Protein AF-A0A1M4NA86-F1 (afdb_monomer)

Radius of gyration: 26.94 Å; Cα contacts (8 Å, |Δi|>4): 171; chains: 1; bounding box: 72×24×91 Å

Sequence (195 aa):
METYLSKVNKAVFKIMVFGIFVMLPFGLLGIFDTLAPTIALIFGVVLSLVLKSKKNNEEIIQWIFLLSVFMHFSAIMVSRPSVAIAEGCLAISAAAIYFRKWIIIIYGVGVSGVLSYIYFVNQGYDSDVYILGLLCIAFASIILFYVTKWGSELIQDANNKENEAKALLENMGKTIKVISKNTSALDNDIIHIII

Nearest PDB structures (foldseek):
  1x04-assembly1_A-2  TM=3.038E-01  e=7.057E+00  Homo sapiens
  1x03-assembly1_A-2  TM=3.275E-01  e=8.217E+00  Homo sapiens

Secondary structure (DSSP, 8-state):
---HHHHHHHHHHHHHHHHHHHHHHHHHTTSSS-SHHHHHHHHHHHHHHHHHHH---HHHHHHHHHHHHHHHHHHHHHH-GGGHHHHHHHHHHHHHTT--HHHHHHHHHHHHHHHHHHHHTT--S-HHHHHHHHHHHHHHHHHHHHHHHHHHHHHHHHHHHHHHHHHHHHHHHHHHHHHHHHHHHHHHHHHHHH-

Mean predicted aligned error: 7.04 Å

Structure (mmCIF, N/CA/C/O backbone):
data_AF-A0A1M4NA86-F1
#
_entry.id   AF-A0A1M4NA86-F1
#
loop_
_atom_site.group_PDB
_atom_site.id
_atom_site.type_symbol
_atom_site.label_atom_id
_atom_site.label_alt_id
_atom_site.label_comp_id
_atom_site.label_asym_id
_atom_site.label_entity_id
_atom_site.label_seq_id
_atom_site.pdbx_PDB_ins_code
_atom_site.Cartn_x
_atom_site.Cartn_y
_atom_site.Cartn_z
_atom_site.occupancy
_atom_site.B_iso_or_equiv
_atom_site.auth_seq_id
_atom_site.auth_comp_id
_atom_site.auth_asym_id
_atom_site.auth_atom_id
_atom_site.pdbx_PDB_model_num
ATOM 1 N N . MET A 1 1 ? -7.149 4.332 24.210 1.00 42.16 1 MET A N 1
ATOM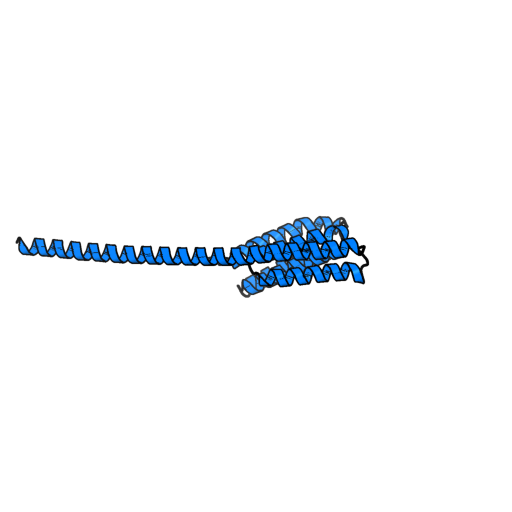 2 C CA . MET A 1 1 ? -7.474 3.263 23.244 1.00 42.16 1 MET A CA 1
ATOM 3 C C . MET A 1 1 ? -6.684 3.553 21.981 1.00 42.16 1 MET A C 1
ATOM 5 O O . MET A 1 1 ? -6.729 4.684 21.513 1.00 42.16 1 MET A O 1
ATOM 9 N N . GLU A 1 2 ? -5.861 2.614 21.517 1.00 57.91 2 GLU A N 1
ATOM 10 C CA . GLU A 1 2 ? -5.063 2.812 20.303 1.00 57.91 2 GLU A CA 1
ATOM 11 C C . GLU A 1 2 ? -6.005 2.854 19.095 1.00 57.91 2 GLU A C 1
ATOM 13 O O . GLU A 1 2 ? -6.804 1.938 18.909 1.00 57.91 2 GLU A O 1
ATOM 18 N N . THR A 1 3 ? -5.964 3.932 18.310 1.00 79.25 3 THR A N 1
ATOM 19 C CA . THR A 1 3 ? -6.778 4.018 17.095 1.00 79.25 3 THR A CA 1
ATOM 20 C C . THR A 1 3 ? -6.284 2.984 16.088 1.00 79.25 3 THR A C 1
ATOM 22 O O . THR A 1 3 ? -5.087 2.698 16.014 1.00 79.25 3 THR A O 1
ATOM 25 N N . TYR A 1 4 ? -7.199 2.444 15.277 1.00 84.06 4 TYR A N 1
ATOM 26 C CA . TYR A 1 4 ? -6.863 1.539 14.171 1.00 84.06 4 TYR A CA 1
ATOM 27 C C . TYR A 1 4 ? -5.671 2.058 13.346 1.00 84.06 4 TYR A C 1
ATOM 29 O O . TYR A 1 4 ? -4.739 1.316 13.039 1.00 84.06 4 TYR A O 1
ATOM 37 N N . LEU A 1 5 ? -5.663 3.366 13.078 1.00 87.00 5 LEU A N 1
ATOM 38 C CA . LEU A 1 5 ? -4.619 4.026 12.309 1.00 87.00 5 LEU A CA 1
ATOM 39 C C . LEU A 1 5 ? -3.233 3.952 12.969 1.00 87.00 5 LEU A C 1
ATOM 41 O O . LEU A 1 5 ? -2.259 3.649 12.288 1.00 87.00 5 LEU A O 1
ATOM 45 N N . SER A 1 6 ? -3.142 4.156 14.286 1.00 88.12 6 SER A N 1
ATOM 46 C CA . SER A 1 6 ? -1.871 4.044 15.017 1.00 88.12 6 SER A CA 1
ATOM 47 C C . SER A 1 6 ? -1.317 2.613 14.959 1.00 88.12 6 SER A C 1
ATOM 49 O O . SER A 1 6 ? -0.120 2.410 14.735 1.00 88.12 6 SER A O 1
ATOM 51 N N . LYS A 1 7 ? -2.199 1.605 15.043 1.00 89.88 7 LYS A N 1
ATOM 52 C CA . LYS A 1 7 ? -1.818 0.190 14.914 1.00 89.88 7 LYS A CA 1
ATOM 53 C C . LYS A 1 7 ? -1.250 -0.118 13.525 1.00 89.88 7 LYS A C 1
ATOM 55 O O . LYS A 1 7 ? -0.202 -0.760 13.425 1.00 89.88 7 LYS A O 1
ATOM 60 N N . VAL A 1 8 ? -1.907 0.361 12.466 1.00 91.56 8 VAL A N 1
ATOM 61 C CA . VAL A 1 8 ? -1.430 0.202 11.081 1.00 91.56 8 VAL A CA 1
ATOM 62 C C . VAL A 1 8 ? -0.104 0.929 10.875 1.00 91.56 8 VAL A C 1
ATOM 64 O O . VAL A 1 8 ? 0.849 0.316 10.399 1.00 91.56 8 VAL A O 1
ATOM 67 N N . ASN A 1 9 ? 0.006 2.185 11.310 1.00 92.69 9 ASN A N 1
ATOM 68 C CA . ASN A 1 9 ? 1.234 2.974 11.203 1.00 92.69 9 ASN A CA 1
ATOM 69 C C . ASN A 1 9 ? 2.424 2.272 11.872 1.00 92.69 9 ASN A C 1
ATOM 71 O O . ASN A 1 9 ? 3.510 2.213 11.300 1.00 92.69 9 ASN A O 1
ATOM 75 N N . LYS A 1 10 ? 2.234 1.672 13.055 1.00 91.50 10 LYS A N 1
ATOM 76 C CA . LYS A 1 10 ? 3.284 0.879 13.719 1.00 91.50 10 LYS A CA 1
ATOM 77 C C . LYS A 1 10 ? 3.690 -0.356 12.914 1.00 91.50 10 LYS A C 1
ATOM 79 O O . LYS A 1 10 ? 4.872 -0.697 12.900 1.00 91.50 10 LYS A O 1
ATOM 84 N N . ALA A 1 11 ? 2.739 -1.045 12.286 1.00 93.62 11 ALA A N 1
ATOM 85 C CA . ALA A 1 11 ? 3.034 -2.204 11.448 1.00 93.62 11 ALA A CA 1
ATOM 86 C C . ALA A 1 11 ? 3.818 -1.791 10.193 1.00 93.62 11 ALA A C 1
ATOM 88 O O . ALA A 1 11 ? 4.882 -2.349 9.933 1.00 93.62 11 ALA A O 1
ATOM 89 N N . VAL A 1 12 ? 3.351 -0.761 9.480 1.00 93.12 12 VAL A N 1
ATOM 90 C CA . VAL A 1 12 ? 4.015 -0.226 8.282 1.00 93.12 12 VAL A CA 1
ATOM 91 C C . VAL A 1 12 ? 5.415 0.284 8.614 1.00 93.12 12 VAL A C 1
ATOM 93 O O . VAL A 1 12 ? 6.361 -0.054 7.912 1.00 93.12 12 VAL A O 1
ATOM 96 N N . PHE A 1 13 ? 5.591 0.986 9.736 1.00 94.06 13 PHE A N 1
ATOM 97 C CA . PHE A 1 13 ? 6.909 1.417 10.204 1.00 94.06 13 PHE A CA 1
ATOM 98 C C . PHE A 1 13 ? 7.887 0.242 10.362 1.00 94.06 13 PHE A C 1
ATOM 100 O O . PHE A 1 13 ? 9.014 0.304 9.876 1.00 94.06 13 PHE A O 1
ATOM 107 N N . LYS A 1 14 ? 7.460 -0.857 11.001 1.00 93.75 14 LYS A N 1
ATOM 108 C CA . LYS A 1 14 ? 8.298 -2.059 11.157 1.00 93.75 14 LYS A CA 1
ATOM 109 C C . LYS A 1 14 ? 8.638 -2.695 9.811 1.00 93.75 14 LYS A C 1
ATOM 111 O O . LYS A 1 14 ? 9.785 -3.083 9.612 1.00 93.75 14 LYS A O 1
ATOM 116 N N . ILE A 1 15 ? 7.667 -2.772 8.898 1.00 93.69 15 ILE A N 1
ATOM 117 C CA . ILE A 1 15 ? 7.873 -3.292 7.539 1.00 93.69 15 ILE A CA 1
ATOM 118 C C . ILE A 1 15 ? 8.899 -2.435 6.793 1.00 93.69 15 ILE A C 1
ATOM 120 O O . ILE A 1 15 ? 9.807 -2.983 6.182 1.00 93.69 15 ILE A O 1
ATOM 124 N N . MET A 1 16 ? 8.811 -1.106 6.883 1.00 94.12 16 MET A N 1
ATOM 125 C CA . MET A 1 16 ? 9.764 -0.200 6.234 1.00 94.12 16 MET A CA 1
ATOM 126 C C . MET A 1 16 ? 11.174 -0.341 6.807 1.00 94.12 16 MET A C 1
ATOM 128 O O . MET A 1 16 ? 12.129 -0.429 6.043 1.00 94.12 16 MET A O 1
ATOM 132 N N . VAL A 1 17 ? 11.316 -0.407 8.135 1.00 94.69 17 VAL A N 1
ATOM 133 C CA . VAL A 1 17 ? 12.620 -0.633 8.780 1.00 94.69 17 VAL A CA 1
ATOM 134 C C . VAL A 1 17 ? 13.218 -1.964 8.330 1.00 94.69 17 VAL A C 1
ATOM 136 O O . VAL A 1 17 ? 14.378 -2.005 7.928 1.00 94.69 17 VAL A O 1
ATOM 139 N N . PHE A 1 18 ? 12.427 -3.038 8.334 1.00 93.94 18 PHE A N 1
ATOM 140 C CA . PHE A 1 18 ? 12.860 -4.337 7.820 1.00 93.94 18 PHE A CA 1
ATOM 141 C C . PHE A 1 18 ? 13.247 -4.265 6.333 1.00 93.94 18 PHE A C 1
ATOM 143 O O . PHE A 1 18 ? 14.300 -4.766 5.947 1.00 93.94 18 PHE A O 1
ATOM 150 N N . GLY A 1 19 ? 12.454 -3.568 5.517 1.00 91.50 19 GLY A N 1
ATOM 151 C CA . GLY A 1 19 ? 12.734 -3.331 4.103 1.00 91.50 19 GLY A CA 1
ATOM 152 C C . GLY A 1 19 ? 14.067 -2.620 3.869 1.00 91.50 19 GLY A C 1
ATOM 153 O O . GLY A 1 19 ? 14.804 -3.016 2.974 1.00 91.50 19 GLY A O 1
ATOM 154 N N . ILE A 1 20 ? 14.437 -1.642 4.705 1.00 93.06 20 ILE A N 1
ATOM 155 C CA . ILE A 1 20 ? 15.754 -0.981 4.634 1.00 93.06 20 ILE A CA 1
ATOM 156 C C . ILE A 1 20 ? 16.879 -1.994 4.862 1.00 93.06 20 ILE A C 1
ATOM 158 O O . ILE A 1 20 ? 17.832 -2.021 4.085 1.00 93.06 20 ILE A O 1
ATOM 162 N N . PHE A 1 21 ? 16.767 -2.846 5.886 1.00 91.88 21 PHE A N 1
ATOM 163 C CA . PHE A 1 21 ? 17.781 -3.869 6.169 1.00 91.88 21 PHE A CA 1
ATOM 164 C C . PHE A 1 21 ? 17.946 -4.873 5.025 1.00 91.88 21 PHE A C 1
ATOM 166 O O . PHE A 1 21 ? 19.065 -5.301 4.760 1.00 91.88 21 PHE A O 1
ATOM 173 N N . VAL A 1 22 ? 16.859 -5.224 4.335 1.00 89.88 22 VAL A N 1
ATOM 174 C CA . VAL A 1 22 ? 16.895 -6.141 3.186 1.00 89.88 22 VAL A CA 1
ATOM 175 C C . VAL A 1 22 ? 17.441 -5.455 1.930 1.00 89.88 22 VAL A C 1
ATOM 177 O O . VAL A 1 22 ? 18.248 -6.035 1.209 1.00 89.88 22 VAL A O 1
ATOM 180 N N . MET A 1 23 ? 17.033 -4.214 1.666 1.00 88.44 23 MET A N 1
ATOM 181 C CA . MET A 1 23 ? 17.365 -3.507 0.424 1.00 88.44 23 MET A CA 1
ATOM 182 C C . MET A 1 23 ? 18.771 -2.908 0.421 1.00 88.44 23 MET A C 1
ATOM 184 O O . MET A 1 23 ? 19.373 -2.757 -0.642 1.00 88.44 23 MET A O 1
ATOM 188 N N . LEU A 1 24 ? 19.322 -2.569 1.587 1.00 88.00 24 LEU A N 1
ATOM 189 C CA . LEU A 1 24 ? 20.639 -1.942 1.684 1.00 88.00 24 LEU A CA 1
ATOM 190 C C . LEU A 1 24 ? 21.774 -2.842 1.145 1.00 88.00 24 LEU A C 1
ATOM 192 O O . LEU A 1 24 ? 22.541 -2.354 0.314 1.00 88.00 24 LEU A O 1
ATOM 196 N N . PRO A 1 25 ? 21.856 -4.146 1.485 1.00 88.25 25 PRO A N 1
ATOM 197 C CA . PRO A 1 25 ? 22.796 -5.068 0.848 1.00 88.25 25 PRO A CA 1
ATOM 198 C C . PRO A 1 25 ? 22.606 -5.177 -0.667 1.00 88.25 25 PRO A C 1
ATOM 200 O O . PRO A 1 25 ? 23.583 -5.128 -1.405 1.00 88.25 25 PRO A O 1
ATOM 203 N N . PHE A 1 26 ? 21.364 -5.279 -1.152 1.00 84.69 26 PHE A N 1
ATOM 204 C CA . PHE A 1 26 ? 21.092 -5.395 -2.589 1.00 84.69 26 PHE A CA 1
ATOM 205 C C . PHE A 1 26 ? 21.509 -4.150 -3.376 1.00 84.69 26 PHE A C 1
ATOM 207 O O . PHE A 1 26 ? 22.031 -4.271 -4.485 1.00 84.69 26 PHE A O 1
ATOM 214 N N . GLY A 1 27 ? 21.346 -2.964 -2.786 1.00 81.62 27 GLY A N 1
ATOM 215 C CA . GLY A 1 27 ? 21.862 -1.719 -3.345 1.00 81.62 27 GLY A CA 1
ATOM 216 C C . GLY A 1 27 ? 23.393 -1.670 -3.381 1.00 81.62 27 GLY A C 1
ATOM 217 O O . GLY A 1 27 ? 23.966 -1.282 -4.393 1.00 81.62 27 GLY A O 1
ATOM 218 N N . LEU A 1 28 ? 24.068 -2.108 -2.312 1.00 82.62 28 LEU A N 1
ATOM 219 C CA . LEU A 1 28 ? 25.538 -2.134 -2.242 1.00 82.62 28 LEU A CA 1
ATOM 220 C C . LEU A 1 28 ? 26.171 -3.174 -3.179 1.00 82.62 28 LEU A C 1
ATOM 222 O O . LEU A 1 28 ? 27.267 -2.955 -3.683 1.00 82.62 28 LEU A O 1
ATOM 226 N N . LEU A 1 29 ? 25.479 -4.288 -3.423 1.00 86.56 29 LEU A N 1
ATOM 227 C CA . LEU A 1 29 ? 25.899 -5.334 -4.358 1.00 86.56 29 LEU A CA 1
ATOM 228 C C . LEU A 1 29 ? 25.605 -4.987 -5.829 1.00 86.56 29 LEU A C 1
ATOM 230 O O . LEU A 1 29 ? 25.928 -5.781 -6.709 1.00 86.56 29 LEU A O 1
ATOM 234 N N . GLY A 1 30 ? 24.991 -3.830 -6.109 1.00 79.94 30 GLY A N 1
ATOM 235 C CA . GLY A 1 30 ? 24.696 -3.379 -7.473 1.00 79.94 30 GLY A CA 1
ATOM 236 C C . GLY A 1 30 ? 23.566 -4.149 -8.163 1.00 79.94 30 GLY A C 1
ATOM 237 O O . GLY A 1 30 ? 23.507 -4.188 -9.388 1.00 79.94 30 GLY A O 1
ATOM 238 N N . ILE A 1 31 ? 22.662 -4.779 -7.402 1.00 82.62 31 ILE A N 1
ATOM 239 C CA . ILE A 1 31 ? 21.490 -5.462 -7.980 1.00 82.62 31 ILE A CA 1
ATOM 240 C C . ILE A 1 31 ? 20.507 -4.443 -8.570 1.00 82.62 31 ILE A C 1
ATOM 242 O O . ILE A 1 31 ? 19.843 -4.725 -9.567 1.00 82.62 31 ILE A O 1
ATOM 246 N N . PHE A 1 32 ? 20.430 -3.248 -7.993 1.00 77.56 32 PHE A N 1
ATOM 247 C CA . PHE A 1 32 ? 19.693 -2.119 -8.555 1.00 77.56 32 PHE A CA 1
ATOM 248 C C . PHE A 1 32 ? 20.676 -1.082 -9.087 1.00 77.56 32 PHE A C 1
ATOM 250 O O . PHE A 1 32 ? 21.743 -0.889 -8.506 1.00 77.56 32 PHE A O 1
ATOM 257 N N . ASP A 1 33 ? 20.288 -0.370 -10.143 1.00 79.81 33 ASP A N 1
ATOM 258 C CA . ASP A 1 33 ? 21.147 0.646 -10.768 1.00 79.81 33 ASP A CA 1
ATOM 259 C C . ASP A 1 33 ? 21.312 1.883 -9.876 1.00 79.81 33 ASP A C 1
ATOM 261 O O . ASP A 1 33 ? 22.185 2.720 -10.095 1.00 79.81 33 ASP A O 1
ATOM 265 N N . THR A 1 34 ? 20.450 2.025 -8.863 1.00 84.62 34 THR A N 1
ATOM 266 C CA . THR A 1 34 ? 20.437 3.171 -7.956 1.00 84.62 34 THR A CA 1
ATOM 267 C C . THR A 1 34 ? 20.102 2.763 -6.523 1.00 84.62 34 THR A C 1
ATOM 269 O O . THR A 1 34 ? 19.404 1.781 -6.270 1.00 84.62 34 THR A O 1
ATOM 272 N N . LEU A 1 35 ? 20.523 3.591 -5.563 1.00 87.94 35 LEU A N 1
ATOM 273 C CA . LEU A 1 35 ? 20.102 3.495 -4.159 1.00 87.94 35 LEU A CA 1
ATOM 274 C C . LEU A 1 35 ? 18.758 4.197 -3.886 1.00 87.94 35 LEU A C 1
ATOM 276 O O . LEU A 1 35 ? 18.337 4.289 -2.730 1.00 87.94 35 LEU A O 1
ATOM 280 N N . ALA A 1 36 ? 18.077 4.694 -4.926 1.00 89.62 36 ALA A N 1
ATOM 281 C CA . ALA A 1 36 ? 16.841 5.461 -4.794 1.00 89.62 36 ALA A CA 1
ATOM 282 C C . ALA A 1 36 ? 15.733 4.720 -4.014 1.00 89.62 36 ALA A C 1
ATOM 284 O O . ALA A 1 36 ? 15.139 5.349 -3.132 1.00 89.62 36 ALA A O 1
ATOM 285 N N . PRO A 1 37 ? 15.491 3.403 -4.216 1.00 89.94 37 PRO A N 1
ATOM 286 C CA . PRO A 1 37 ? 14.499 2.672 -3.427 1.00 89.94 37 PRO A CA 1
ATOM 287 C C . PRO A 1 37 ? 14.802 2.690 -1.924 1.00 89.94 37 PRO A C 1
ATOM 289 O O . PRO A 1 37 ? 13.906 2.912 -1.107 1.00 89.94 37 PRO A O 1
ATOM 292 N N . THR A 1 38 ? 16.062 2.486 -1.540 1.00 91.06 38 THR A N 1
ATOM 293 C CA . THR A 1 38 ? 16.484 2.448 -0.132 1.00 91.06 38 THR A CA 1
ATOM 294 C C . THR A 1 38 ? 16.406 3.836 0.501 1.00 91.06 38 THR A C 1
ATOM 296 O O . THR A 1 38 ? 15.909 3.980 1.619 1.00 91.06 38 THR A O 1
ATOM 299 N N . ILE A 1 39 ? 16.826 4.875 -0.230 1.00 92.12 39 ILE A N 1
ATOM 300 C CA . ILE A 1 39 ? 16.740 6.272 0.219 1.00 92.12 39 ILE A CA 1
ATOM 301 C C . ILE A 1 39 ? 15.280 6.675 0.463 1.00 92.12 39 ILE A C 1
ATOM 303 O O . ILE A 1 39 ? 14.992 7.312 1.476 1.00 92.12 39 ILE A O 1
ATOM 307 N N . ALA A 1 40 ? 14.351 6.263 -0.406 1.00 92.75 40 ALA A N 1
ATOM 308 C CA . ALA A 1 40 ? 12.928 6.550 -0.241 1.00 92.75 40 ALA A CA 1
ATOM 309 C C . ALA A 1 40 ? 12.369 5.993 1.079 1.00 92.75 40 ALA A C 1
ATOM 311 O O . ALA A 1 40 ? 11.628 6.699 1.772 1.00 92.75 40 ALA A O 1
ATOM 312 N N . LEU A 1 41 ? 12.754 4.769 1.467 1.00 92.56 41 LEU A N 1
ATOM 313 C CA . LEU A 1 41 ? 12.352 4.170 2.746 1.00 92.56 41 LEU A CA 1
ATOM 314 C C . LEU A 1 41 ? 12.994 4.8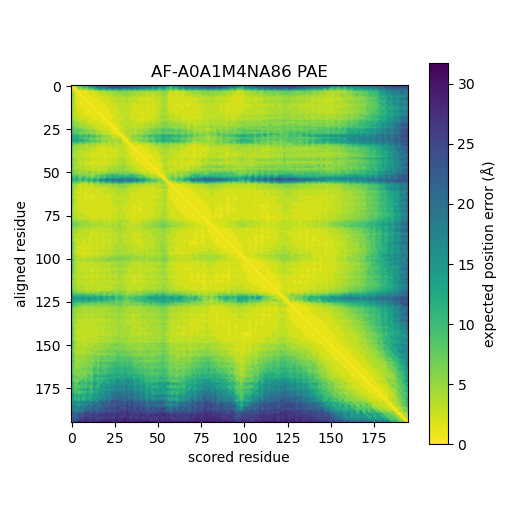74 3.944 1.00 92.56 41 LEU A C 1
ATOM 316 O O . LEU A 1 41 ? 12.297 5.183 4.912 1.00 92.56 41 LEU A O 1
ATOM 320 N N . ILE A 1 42 ? 14.299 5.166 3.875 1.00 93.50 42 ILE A N 1
ATOM 321 C CA . ILE A 1 42 ? 15.015 5.896 4.933 1.00 93.50 42 ILE A CA 1
ATOM 322 C C . ILE A 1 42 ? 14.351 7.254 5.170 1.00 93.50 42 ILE A C 1
ATOM 324 O O . ILE A 1 42 ? 14.070 7.605 6.315 1.00 93.50 42 ILE A O 1
ATOM 328 N N . PHE A 1 43 ? 14.035 7.985 4.098 1.00 93.12 43 PHE A N 1
ATOM 329 C CA . PHE A 1 43 ? 13.339 9.265 4.177 1.00 93.12 43 PHE A CA 1
ATOM 330 C C . PHE A 1 43 ? 12.002 9.144 4.920 1.00 93.12 43 PHE A C 1
ATOM 332 O O . PHE A 1 43 ? 11.740 9.917 5.843 1.00 93.12 43 PHE A O 1
ATOM 339 N N . GLY A 1 44 ? 11.182 8.143 4.580 1.00 90.19 44 GLY A N 1
ATOM 340 C CA . GLY A 1 44 ? 9.899 7.914 5.248 1.00 90.19 44 GLY A CA 1
ATOM 341 C C . GLY A 1 44 ? 10.041 7.579 6.735 1.00 90.19 44 GLY A C 1
ATOM 342 O O . GLY A 1 44 ? 9.334 8.149 7.568 1.00 90.19 44 GLY A O 1
ATOM 343 N N . VAL A 1 45 ? 10.993 6.709 7.089 1.00 92.31 45 VAL A N 1
ATOM 344 C CA . VAL A 1 45 ? 11.277 6.343 8.486 1.00 92.31 45 VAL A CA 1
ATOM 345 C C . VAL A 1 45 ? 11.756 7.559 9.280 1.00 92.31 45 VAL A C 1
ATOM 347 O O . VAL A 1 45 ? 11.169 7.874 10.317 1.00 92.31 45 VAL A O 1
ATOM 350 N N . VAL A 1 46 ? 12.763 8.283 8.789 1.00 92.69 46 VAL A N 1
ATOM 351 C CA . VAL A 1 46 ? 13.336 9.448 9.482 1.00 92.69 46 VAL A CA 1
ATOM 352 C C . VAL A 1 46 ? 12.288 10.543 9.671 1.00 92.69 46 VAL A C 1
ATOM 354 O O . VAL A 1 46 ? 12.101 11.027 10.789 1.00 92.69 46 VAL A O 1
ATOM 357 N N . LEU A 1 47 ? 11.551 10.900 8.614 1.00 89.88 47 LEU A N 1
ATOM 358 C CA . LEU A 1 47 ? 10.539 11.953 8.691 1.00 89.88 47 LEU A CA 1
ATOM 359 C C . LEU A 1 47 ? 9.408 11.580 9.663 1.00 89.88 47 LEU A C 1
ATOM 361 O O . LEU A 1 47 ? 8.953 12.428 10.435 1.00 89.88 47 LEU A O 1
ATOM 365 N N . SER A 1 48 ? 8.999 10.306 9.687 1.00 88.19 48 SER A N 1
ATOM 366 C CA . SER A 1 48 ? 7.986 9.824 10.631 1.00 88.19 48 SER A CA 1
ATOM 367 C C . SER A 1 48 ? 8.438 9.911 12.093 1.00 88.19 48 SER A C 1
ATOM 369 O O . SER A 1 48 ? 7.647 10.304 12.951 1.00 88.19 48 SER A O 1
ATOM 371 N N . LEU A 1 49 ? 9.712 9.620 12.391 1.00 88.75 49 LEU A N 1
ATOM 372 C CA . LEU A 1 49 ? 10.274 9.726 13.742 1.00 88.75 49 LEU A CA 1
ATOM 373 C C . LEU A 1 49 ? 10.336 11.183 14.212 1.00 88.75 49 LEU A C 1
ATOM 375 O O . LEU A 1 49 ? 9.937 11.492 15.339 1.00 88.75 49 LEU A O 1
ATOM 379 N N . VAL A 1 50 ? 10.780 12.089 13.336 1.00 86.62 50 VAL A N 1
ATOM 380 C CA . VAL A 1 50 ? 10.840 13.531 13.623 1.00 86.62 50 VAL A CA 1
ATOM 381 C C . VAL A 1 50 ? 9.448 14.077 13.930 1.00 86.62 50 VAL A C 1
ATOM 383 O O . VAL A 1 50 ? 9.261 14.795 14.915 1.00 86.62 50 VAL A O 1
ATOM 386 N N . LEU A 1 51 ? 8.448 13.713 13.124 1.00 84.00 51 LEU A N 1
ATOM 387 C CA . LEU A 1 51 ? 7.081 14.177 13.335 1.00 84.00 51 LEU A CA 1
ATOM 388 C C . LEU A 1 51 ? 6.452 13.574 14.576 1.00 84.00 51 LEU A C 1
ATOM 390 O O . LEU A 1 51 ? 5.874 14.324 15.352 1.00 84.00 51 LEU A O 1
ATOM 394 N N . LYS A 1 52 ? 6.636 12.279 14.835 1.00 80.25 52 LYS A 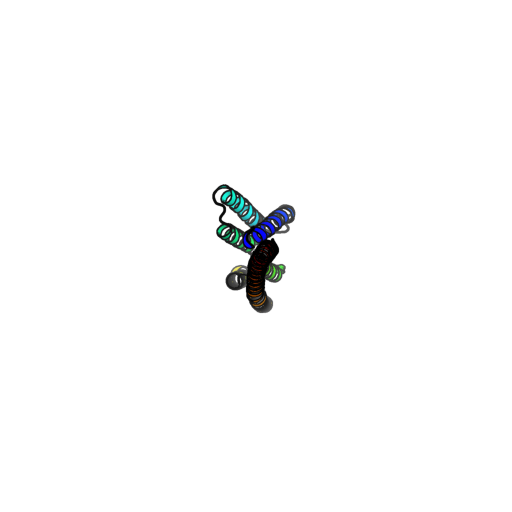N 1
ATOM 395 C CA . LYS A 1 52 ? 6.143 11.653 16.067 1.00 80.25 52 LYS A CA 1
ATOM 396 C C . LYS A 1 52 ? 6.709 12.321 17.326 1.00 80.25 52 LYS A C 1
ATOM 398 O O . LYS A 1 52 ? 6.010 12.409 18.331 1.00 80.25 52 LYS A O 1
ATOM 403 N N . SER A 1 53 ? 7.932 12.846 17.245 1.00 75.44 53 SER A N 1
ATOM 404 C CA . SER A 1 53 ? 8.587 13.579 18.336 1.00 75.44 53 SER A CA 1
ATOM 405 C C . SER A 1 53 ? 8.045 15.005 18.526 1.00 75.44 53 SER A C 1
ATOM 407 O O . SER A 1 53 ? 8.074 15.520 19.639 1.00 75.44 53 SER A O 1
ATOM 409 N N . LYS A 1 54 ? 7.538 15.654 17.464 1.00 74.12 54 LYS A N 1
ATOM 410 C CA . LYS A 1 54 ? 7.012 17.036 17.505 1.00 74.12 54 LYS A CA 1
ATOM 411 C C . LYS A 1 54 ? 5.489 17.137 17.626 1.00 74.12 54 LYS A C 1
ATOM 413 O O . LYS A 1 54 ? 4.986 18.081 18.229 1.00 74.12 54 LYS A O 1
ATOM 418 N N . LYS A 1 55 ? 4.744 16.235 16.988 1.00 66.31 55 LYS A N 1
ATOM 419 C CA . LYS A 1 55 ? 3.283 16.274 16.871 1.00 66.31 55 LYS A CA 1
ATOM 420 C C . LYS A 1 55 ? 2.761 14.870 16.572 1.00 66.31 55 LYS A C 1
ATOM 422 O O . LYS A 1 55 ? 3.011 14.321 15.504 1.00 66.31 55 LYS A O 1
ATOM 427 N N . ASN A 1 56 ? 1.990 14.300 17.493 1.00 73.12 56 ASN A N 1
ATOM 428 C CA . ASN A 1 56 ? 1.444 12.949 17.351 1.00 73.12 56 ASN A CA 1
ATOM 429 C C . ASN A 1 56 ? 0.218 12.918 16.409 1.00 73.12 56 ASN A C 1
ATOM 431 O O . ASN A 1 56 ? -0.892 12.608 16.836 1.00 73.12 56 ASN A O 1
ATOM 435 N N . ASN A 1 57 ? 0.398 13.321 15.144 1.00 83.81 57 ASN A N 1
ATOM 436 C CA . ASN A 1 57 ? -0.656 13.294 14.129 1.00 83.81 57 ASN A CA 1
ATOM 437 C C . ASN A 1 57 ? -0.509 12.061 13.222 1.00 83.81 57 ASN A C 1
ATOM 439 O O . ASN A 1 57 ? 0.247 12.070 12.250 1.00 83.81 57 ASN A O 1
ATOM 443 N N . GLU A 1 58 ? -1.269 11.018 13.547 1.00 87.94 58 GLU A N 1
ATOM 444 C CA . GLU A 1 58 ? -1.256 9.724 12.856 1.00 87.94 58 GLU A CA 1
ATOM 445 C C . GLU A 1 58 ? -1.684 9.813 11.379 1.00 87.94 58 GLU A C 1
ATOM 447 O O . GLU A 1 58 ? -1.228 9.010 10.565 1.00 87.94 58 GLU A O 1
ATOM 452 N N . GLU A 1 59 ? -2.509 10.796 10.998 1.00 88.88 59 GLU A N 1
ATOM 453 C CA . GLU A 1 59 ? -2.927 10.971 9.599 1.00 88.88 59 GLU A CA 1
ATOM 454 C C . GLU A 1 59 ? -1.791 11.505 8.726 1.00 88.88 59 GLU A C 1
ATOM 456 O O . GLU A 1 59 ? -1.584 11.034 7.610 1.00 88.88 59 GLU A O 1
ATOM 461 N N . ILE A 1 60 ? -1.006 12.452 9.245 1.00 89.12 60 ILE A N 1
ATOM 462 C CA . ILE A 1 60 ? 0.169 12.967 8.528 1.00 89.12 60 ILE A CA 1
ATOM 463 C C . ILE A 1 60 ? 1.211 11.854 8.373 1.00 89.12 60 ILE A C 1
ATOM 465 O O . ILE A 1 60 ? 1.789 11.692 7.299 1.00 89.12 60 ILE A O 1
ATOM 469 N N . ILE A 1 61 ? 1.421 11.057 9.426 1.00 90.88 61 ILE A N 1
ATOM 470 C CA . ILE A 1 61 ? 2.346 9.917 9.402 1.00 90.88 61 ILE A CA 1
ATOM 471 C C . ILE A 1 61 ? 1.913 8.885 8.350 1.00 90.88 61 ILE A C 1
ATOM 473 O O . ILE A 1 61 ? 2.749 8.433 7.568 1.00 90.88 61 ILE A O 1
ATOM 477 N N . GLN A 1 62 ? 0.615 8.577 8.268 1.00 92.44 62 GLN A N 1
ATOM 478 C CA . GLN A 1 62 ? 0.060 7.708 7.227 1.00 92.44 62 GLN A CA 1
ATOM 479 C C . GLN A 1 62 ? 0.424 8.206 5.823 1.00 92.44 62 GLN A C 1
ATOM 481 O O . GLN A 1 62 ? 0.914 7.427 5.006 1.00 92.44 62 GLN A O 1
ATOM 486 N N . TRP A 1 63 ? 0.195 9.488 5.525 1.00 92.31 63 TRP A N 1
ATOM 487 C CA . TRP A 1 63 ? 0.489 10.038 4.199 1.00 92.31 63 TRP A CA 1
ATOM 488 C C . TRP A 1 63 ? 1.979 9.991 3.859 1.00 92.31 63 TRP A C 1
ATOM 490 O O . TRP A 1 63 ? 2.330 9.729 2.712 1.00 92.31 63 TRP A O 1
ATOM 500 N N . ILE A 1 64 ? 2.857 10.170 4.847 1.00 93.12 64 ILE A N 1
ATOM 501 C CA . ILE A 1 64 ? 4.309 10.046 4.664 1.00 93.12 64 ILE A CA 1
ATOM 502 C C . ILE A 1 64 ? 4.709 8.609 4.361 1.00 93.12 64 ILE A C 1
ATOM 504 O O . ILE A 1 64 ? 5.515 8.383 3.459 1.00 93.12 64 ILE A O 1
ATOM 508 N N . PHE A 1 65 ? 4.141 7.637 5.075 1.00 94.19 65 PHE A N 1
ATOM 509 C CA . PHE A 1 65 ? 4.385 6.230 4.780 1.00 94.19 65 PHE A CA 1
ATOM 510 C C . PHE A 1 65 ? 3.882 5.856 3.394 1.00 94.19 65 PHE A C 1
ATOM 512 O O . PHE A 1 65 ? 4.621 5.243 2.633 1.00 94.19 65 PHE A O 1
ATOM 519 N N . LEU A 1 66 ? 2.677 6.289 3.025 1.00 94.81 66 LEU A N 1
ATOM 520 C CA . LEU A 1 66 ? 2.151 6.069 1.683 1.00 94.81 66 LEU A CA 1
ATOM 521 C C . LEU A 1 66 ? 3.037 6.723 0.615 1.00 94.81 66 LEU A C 1
ATOM 523 O O . LEU A 1 66 ? 3.329 6.102 -0.400 1.00 94.81 66 LEU A O 1
ATOM 527 N N . LEU A 1 67 ? 3.519 7.944 0.825 1.00 95.44 67 LEU A N 1
ATOM 528 C CA . LEU A 1 67 ? 4.407 8.586 -0.142 1.00 95.44 67 LEU A CA 1
ATOM 529 C C . LEU A 1 67 ? 5.747 7.845 -0.258 1.00 95.44 67 LEU A C 1
ATOM 531 O O . LEU A 1 67 ? 6.214 7.571 -1.359 1.00 95.44 67 LEU A O 1
ATOM 535 N N . SER A 1 68 ? 6.355 7.490 0.873 1.00 95.38 68 SER A N 1
ATOM 536 C CA . SER A 1 68 ? 7.638 6.785 0.924 1.00 95.38 68 SER A CA 1
ATOM 537 C C . SER A 1 68 ? 7.569 5.401 0.277 1.00 95.38 68 SER A C 1
ATOM 539 O O . SER A 1 68 ? 8.432 5.064 -0.530 1.00 95.38 68 SER A O 1
ATOM 541 N N . VAL A 1 69 ? 6.518 4.632 0.567 1.00 95.19 69 VAL A N 1
ATOM 542 C CA . VAL A 1 69 ? 6.285 3.314 -0.035 1.00 95.19 69 VAL A CA 1
ATOM 543 C C . VAL A 1 69 ? 6.040 3.436 -1.539 1.00 95.19 69 VAL A C 1
ATOM 545 O O . VAL A 1 69 ? 6.611 2.670 -2.312 1.00 95.19 69 VAL A O 1
ATOM 548 N N . PHE A 1 70 ? 5.262 4.429 -1.975 1.00 96.44 70 PHE A N 1
ATOM 549 C CA . PHE A 1 70 ? 5.043 4.672 -3.400 1.00 96.44 70 PHE A CA 1
ATOM 550 C C . PHE A 1 70 ? 6.351 5.012 -4.128 1.00 96.44 70 PHE A C 1
ATOM 552 O O . PHE A 1 70 ? 6.642 4.426 -5.170 1.00 96.44 70 PHE A O 1
ATOM 559 N N . MET A 1 71 ? 7.167 5.912 -3.565 1.00 95.44 71 MET A N 1
ATOM 560 C CA . MET A 1 71 ? 8.477 6.262 -4.126 1.00 95.44 71 MET A CA 1
ATOM 561 C C . MET A 1 71 ? 9.422 5.058 -4.169 1.00 95.44 71 MET A C 1
ATOM 563 O O . MET A 1 71 ? 10.114 4.870 -5.166 1.00 95.44 71 MET A O 1
ATOM 567 N N . HIS A 1 72 ? 9.431 4.232 -3.120 1.00 94.62 72 HIS A N 1
ATOM 568 C CA . HIS A 1 72 ? 10.245 3.022 -3.052 1.00 94.62 72 HIS A CA 1
ATOM 569 C C . HIS A 1 72 ? 9.934 2.062 -4.205 1.00 94.62 72 HIS A C 1
ATOM 571 O O . HIS A 1 72 ? 10.827 1.736 -4.985 1.00 94.62 72 HIS A O 1
ATOM 577 N N . PHE A 1 73 ? 8.667 1.664 -4.349 1.00 95.75 73 PHE A N 1
ATOM 578 C CA . PHE A 1 73 ? 8.263 0.740 -5.407 1.00 95.75 73 PHE A CA 1
ATOM 579 C C . PHE A 1 73 ? 8.437 1.351 -6.796 1.00 95.75 73 PHE A C 1
ATOM 581 O O . PHE A 1 73 ? 8.963 0.691 -7.685 1.00 95.75 73 PHE A O 1
ATOM 588 N N . SER A 1 74 ? 8.107 2.633 -6.976 1.00 94.94 74 SER A N 1
ATOM 589 C CA . SER A 1 74 ? 8.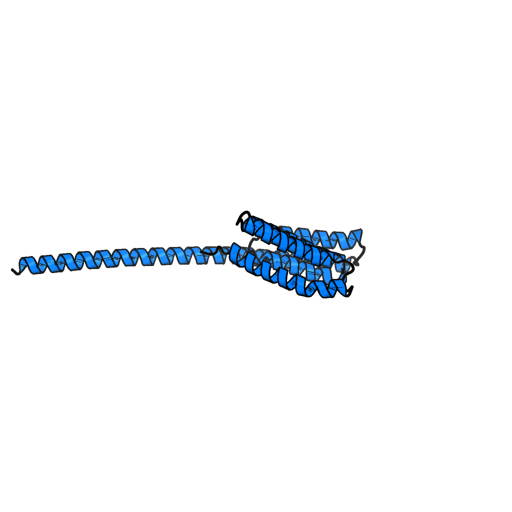304 3.322 -8.259 1.00 94.94 74 SER A CA 1
ATOM 590 C C . SER A 1 74 ? 9.778 3.350 -8.679 1.00 94.94 74 SER A C 1
ATOM 592 O O . SER A 1 74 ? 10.091 3.156 -9.851 1.00 94.94 74 SER A O 1
ATOM 594 N N . ALA A 1 75 ? 10.702 3.544 -7.733 1.00 94.00 75 ALA A N 1
ATOM 595 C CA . ALA A 1 75 ? 12.133 3.510 -8.019 1.00 94.00 75 ALA A CA 1
ATOM 596 C C . ALA A 1 75 ? 12.609 2.109 -8.446 1.00 94.00 75 ALA A C 1
ATOM 598 O O . ALA A 1 75 ? 13.420 1.998 -9.365 1.00 94.00 75 ALA A O 1
ATOM 599 N N . ILE A 1 76 ? 12.078 1.043 -7.831 1.00 93.19 76 ILE A N 1
ATOM 600 C CA . ILE A 1 76 ? 12.368 -0.340 -8.249 1.00 93.19 76 ILE A CA 1
ATOM 601 C C . ILE A 1 76 ? 11.809 -0.598 -9.646 1.00 93.19 76 ILE A C 1
ATOM 603 O O . ILE A 1 76 ? 12.534 -1.094 -10.503 1.00 93.19 76 ILE A O 1
ATOM 607 N N . MET A 1 77 ? 10.554 -0.215 -9.893 1.00 93.94 77 MET A N 1
ATOM 608 C CA . MET A 1 77 ? 9.889 -0.360 -11.189 1.00 93.94 77 MET A CA 1
ATOM 609 C C . MET A 1 77 ? 10.710 0.263 -12.325 1.00 93.94 77 MET A C 1
ATOM 611 O O . MET A 1 77 ? 10.870 -0.346 -13.379 1.00 93.94 77 MET A O 1
ATOM 615 N N . VAL A 1 78 ? 11.253 1.463 -12.100 1.00 92.88 78 VAL A N 1
ATOM 616 C CA . VAL A 1 78 ? 12.058 2.187 -13.092 1.00 92.88 78 VAL A CA 1
ATOM 617 C C . VAL A 1 78 ? 13.436 1.554 -13.295 1.00 92.88 78 VAL A C 1
ATOM 619 O O . VAL A 1 78 ? 13.870 1.443 -14.438 1.00 92.88 78 VAL A O 1
ATOM 622 N N . SER A 1 79 ? 14.118 1.124 -12.226 1.00 90.12 79 SER A N 1
ATOM 623 C CA . SER A 1 79 ? 15.437 0.474 -12.342 1.00 90.12 79 SER A CA 1
ATOM 624 C C . SER A 1 79 ? 15.339 -0.937 -12.924 1.00 90.12 79 SER A C 1
ATOM 626 O O . SER A 1 79 ? 16.217 -1.379 -13.655 1.00 90.12 79 SER A O 1
ATOM 628 N N . ARG A 1 80 ? 14.262 -1.670 -12.631 1.00 89.44 80 ARG A N 1
ATOM 629 C CA . ARG A 1 80 ? 14.062 -3.045 -13.097 1.00 89.44 80 ARG A CA 1
ATOM 630 C C . ARG A 1 80 ? 12.677 -3.203 -13.733 1.00 89.44 80 ARG A C 1
ATOM 632 O O . ARG A 1 80 ? 11.779 -3.779 -13.114 1.00 89.44 80 ARG A O 1
ATOM 639 N N . PRO A 1 81 ? 12.512 -2.781 -15.002 1.00 90.81 81 PRO A N 1
ATOM 640 C CA . PRO A 1 81 ? 11.254 -2.937 -15.728 1.00 90.81 81 PRO A CA 1
ATOM 641 C C . PRO A 1 81 ? 10.739 -4.382 -15.747 1.00 90.81 81 PRO A C 1
ATOM 643 O O . PRO A 1 81 ? 9.540 -4.610 -15.631 1.00 90.81 81 PRO A O 1
ATOM 646 N N . SER A 1 82 ? 11.611 -5.391 -15.796 1.00 89.94 82 SER A N 1
ATOM 647 C CA . SER A 1 82 ? 11.187 -6.800 -15.833 1.00 89.94 82 SER A CA 1
ATOM 648 C C . SER A 1 82 ? 10.308 -7.240 -14.652 1.00 89.94 82 SER A C 1
ATOM 650 O O . SER A 1 82 ? 9.527 -8.175 -14.805 1.00 89.94 82 SER A O 1
ATOM 652 N N . VAL A 1 83 ? 10.393 -6.572 -13.494 1.00 91.38 83 VAL A N 1
ATOM 653 C CA . VAL A 1 83 ? 9.589 -6.888 -12.297 1.00 91.38 83 VAL A CA 1
ATOM 654 C C . VAL A 1 83 ? 8.529 -5.831 -11.977 1.00 91.38 83 VAL A C 1
ATOM 656 O O . VAL A 1 83 ? 7.771 -5.993 -11.022 1.00 91.38 83 VAL A O 1
ATOM 659 N N . ALA A 1 84 ? 8.420 -4.758 -12.766 1.00 93.56 84 ALA A N 1
ATOM 660 C CA . ALA A 1 84 ? 7.646 -3.583 -12.364 1.00 93.56 84 ALA A CA 1
ATOM 661 C C . ALA A 1 84 ? 6.146 -3.852 -12.168 1.00 93.56 84 ALA A C 1
ATOM 663 O O . ALA A 1 84 ? 5.526 -3.229 -11.312 1.00 93.56 84 ALA A O 1
ATOM 664 N N . ILE A 1 85 ? 5.552 -4.777 -12.930 1.00 94.44 85 ILE A N 1
ATOM 665 C CA . ILE A 1 85 ? 4.132 -5.135 -12.776 1.00 94.44 85 ILE A CA 1
ATOM 666 C C . ILE A 1 85 ? 3.890 -5.745 -11.386 1.00 94.44 85 ILE A C 1
ATOM 668 O O . ILE A 1 85 ? 2.943 -5.364 -10.698 1.00 94.44 85 ILE A O 1
ATOM 672 N N . ALA A 1 86 ? 4.774 -6.647 -10.944 1.00 95.50 86 ALA A N 1
ATOM 673 C CA . ALA A 1 86 ? 4.683 -7.263 -9.623 1.00 95.50 86 ALA A CA 1
ATOM 674 C C . ALA A 1 86 ? 4.875 -6.224 -8.507 1.00 95.50 86 ALA A C 1
ATOM 676 O O . ALA A 1 86 ? 4.086 -6.177 -7.563 1.00 95.50 86 ALA A O 1
ATOM 677 N N . GLU A 1 87 ? 5.862 -5.339 -8.654 1.00 94.69 87 GLU A N 1
ATOM 678 C CA . GLU A 1 87 ? 6.119 -4.252 -7.701 1.00 94.69 87 GLU A CA 1
ATOM 679 C C . GLU A 1 87 ? 4.963 -3.242 -7.644 1.00 94.69 87 GLU A C 1
ATOM 681 O O . GLU A 1 87 ? 4.578 -2.781 -6.569 1.00 94.69 87 GLU A O 1
ATOM 686 N N . GLY A 1 88 ? 4.327 -2.954 -8.781 1.00 95.88 88 GLY A N 1
ATOM 687 C CA . GLY A 1 88 ? 3.121 -2.133 -8.847 1.00 95.88 88 GLY A CA 1
ATOM 688 C C . GLY A 1 88 ? 1.950 -2.748 -8.074 1.00 95.88 88 GLY A C 1
ATOM 689 O O . GLY A 1 88 ? 1.280 -2.059 -7.301 1.00 95.88 88 GLY A O 1
ATOM 690 N N . CYS A 1 89 ? 1.740 -4.062 -8.206 1.00 96.44 89 CYS A N 1
ATOM 691 C CA . CYS A 1 89 ? 0.752 -4.796 -7.412 1.00 96.44 89 CYS A CA 1
ATOM 692 C C . CYS A 1 89 ? 1.069 -4.750 -5.908 1.00 96.44 89 CYS A C 1
ATOM 694 O O . CYS A 1 89 ? 0.158 -4.563 -5.093 1.00 96.44 89 CYS A O 1
ATOM 696 N N . LEU A 1 90 ? 2.344 -4.878 -5.523 1.00 95.38 90 LEU A N 1
ATOM 697 C CA . LEU A 1 90 ? 2.775 -4.761 -4.126 1.00 95.38 90 LEU A CA 1
ATOM 698 C C . LEU A 1 90 ? 2.547 -3.352 -3.572 1.00 95.38 90 LEU A C 1
ATOM 700 O O . LEU A 1 90 ? 2.057 -3.221 -2.449 1.00 95.38 90 LEU A O 1
ATOM 704 N N . ALA A 1 91 ? 2.805 -2.307 -4.360 1.00 96.06 91 ALA A N 1
ATOM 705 C CA . ALA A 1 91 ? 2.544 -0.928 -3.961 1.00 96.06 91 ALA A CA 1
ATOM 706 C C . ALA A 1 91 ? 1.060 -0.705 -3.626 1.00 96.06 91 ALA A C 1
ATOM 708 O O . ALA A 1 91 ? 0.730 -0.187 -2.557 1.00 96.06 91 ALA A O 1
ATOM 709 N N . ILE A 1 92 ? 0.150 -1.147 -4.500 1.00 96.50 92 ILE A N 1
ATOM 710 C CA . ILE A 1 92 ? -1.301 -1.007 -4.283 1.00 96.50 92 ILE A CA 1
ATOM 711 C C . ILE A 1 92 ? -1.753 -1.867 -3.092 1.00 96.50 92 ILE A C 1
ATOM 713 O O . ILE A 1 92 ? -2.584 -1.438 -2.288 1.00 96.50 92 ILE A O 1
ATOM 717 N N . SER A 1 93 ? -1.161 -3.051 -2.922 1.00 95.44 93 SER A N 1
ATOM 718 C CA . SER A 1 93 ? -1.432 -3.929 -1.776 1.00 95.44 93 SER A CA 1
ATOM 719 C C . SER A 1 93 ? -0.992 -3.299 -0.451 1.00 95.44 93 SER A C 1
ATOM 721 O O . SER A 1 93 ? -1.727 -3.358 0.533 1.00 95.44 93 SER A O 1
ATOM 723 N N . ALA A 1 94 ? 0.163 -2.630 -0.418 1.00 94.12 94 ALA A N 1
ATOM 724 C CA . ALA A 1 94 ? 0.631 -1.904 0.761 1.00 94.12 94 ALA A CA 1
ATOM 725 C C . ALA A 1 94 ? -0.311 -0.743 1.126 1.00 94.12 94 ALA A C 1
ATOM 727 O O . ALA A 1 94 ? -0.617 -0.536 2.303 1.00 94.12 94 ALA A O 1
ATOM 728 N N . ALA A 1 95 ? -0.843 -0.032 0.128 1.00 94.81 95 ALA A N 1
ATOM 729 C CA . ALA A 1 95 ? -1.870 0.984 0.340 1.00 94.81 95 ALA A CA 1
ATOM 730 C C . ALA A 1 95 ? -3.183 0.404 0.900 1.00 94.81 95 ALA A C 1
ATOM 732 O O . ALA A 1 95 ? -3.852 1.054 1.713 1.00 94.81 95 ALA A O 1
ATOM 733 N N . ALA A 1 96 ? -3.540 -0.828 0.521 1.00 94.94 96 ALA A N 1
ATOM 734 C CA . ALA A 1 96 ? -4.773 -1.485 0.953 1.00 94.94 96 ALA A CA 1
ATOM 735 C C . ALA A 1 96 ? -4.847 -1.757 2.459 1.00 94.94 96 ALA A C 1
ATOM 737 O O . ALA A 1 96 ? -5.945 -1.784 3.015 1.00 94.94 96 ALA A O 1
ATOM 738 N N . ILE A 1 97 ? -3.705 -1.854 3.147 1.00 93.31 97 ILE A N 1
ATOM 739 C CA . ILE A 1 97 ? -3.636 -2.068 4.603 1.00 93.31 97 ILE A CA 1
ATOM 740 C C . ILE A 1 97 ? -4.372 -0.954 5.373 1.00 93.31 97 ILE A C 1
ATOM 742 O O . ILE A 1 97 ? -4.899 -1.172 6.463 1.00 93.31 97 ILE A O 1
ATOM 746 N N . TYR A 1 98 ? -4.481 0.247 4.801 1.00 92.38 98 TYR A N 1
ATOM 747 C CA . TYR A 1 98 ? -5.203 1.352 5.431 1.00 92.38 98 TYR A CA 1
ATOM 748 C C . TYR A 1 98 ? -6.731 1.256 5.311 1.00 92.38 98 TYR A C 1
ATOM 750 O O . TYR A 1 98 ? -7.414 2.067 5.931 1.00 92.38 98 TYR A O 1
ATOM 758 N N . PHE A 1 99 ? -7.276 0.309 4.533 1.00 92.12 99 PHE A N 1
ATOM 759 C CA . PHE A 1 99 ? -8.717 0.157 4.267 1.00 92.12 99 PHE A CA 1
ATOM 760 C C . PHE A 1 99 ? -9.410 1.474 3.867 1.00 92.12 99 PHE A C 1
ATOM 762 O O . PHE A 1 99 ? -10.552 1.747 4.223 1.00 92.12 99 PHE A O 1
ATOM 769 N N . ARG A 1 100 ? -8.717 2.322 3.096 1.00 92.12 100 ARG A N 1
ATOM 770 C CA . ARG A 1 100 ? -9.272 3.572 2.558 1.00 92.12 100 ARG A CA 1
ATOM 771 C C . ARG A 1 100 ? -9.364 3.485 1.040 1.00 92.12 100 ARG A C 1
ATOM 773 O O . ARG A 1 100 ? -8.374 3.681 0.342 1.00 92.12 100 ARG A O 1
ATOM 780 N N . LYS A 1 101 ? -10.579 3.263 0.535 1.00 92.00 101 LYS A N 1
ATOM 781 C CA . LYS A 1 101 ? -10.876 3.065 -0.897 1.00 92.00 101 LYS A CA 1
ATOM 782 C C . LYS A 1 101 ? -10.294 4.140 -1.830 1.00 92.00 101 LYS A C 1
ATOM 784 O O . LYS A 1 101 ? -9.818 3.828 -2.915 1.00 92.00 101 LYS A O 1
ATOM 789 N N . TRP A 1 102 ? -10.268 5.400 -1.391 1.00 92.88 102 TRP A N 1
ATOM 790 C CA . TRP A 1 102 ? -9.709 6.510 -2.172 1.00 92.88 102 TRP A CA 1
ATOM 791 C C . TRP A 1 102 ? -8.196 6.397 -2.386 1.00 92.88 102 TRP A C 1
ATOM 793 O O . TRP A 1 102 ? -7.702 6.796 -3.435 1.00 92.88 102 TRP A O 1
ATOM 803 N N . ILE A 1 103 ? -7.463 5.812 -1.432 1.00 93.69 103 ILE A N 1
ATOM 804 C CA . ILE A 1 103 ? -6.013 5.620 -1.560 1.00 93.69 103 ILE A CA 1
ATOM 805 C C . ILE A 1 103 ? -5.713 4.593 -2.652 1.00 93.69 103 ILE A C 1
ATOM 807 O O . ILE A 1 103 ? -4.779 4.798 -3.420 1.00 93.69 103 ILE A O 1
ATOM 811 N N . ILE A 1 104 ? -6.533 3.544 -2.779 1.00 96.62 104 ILE A N 1
ATOM 812 C CA . ILE A 1 104 ? -6.378 2.545 -3.845 1.00 96.62 104 ILE A CA 1
ATOM 813 C C . ILE A 1 104 ? -6.485 3.186 -5.226 1.00 96.62 104 ILE A C 1
ATOM 815 O O . ILE A 1 104 ? -5.675 2.883 -6.093 1.00 96.62 104 ILE A O 1
ATOM 819 N N . ILE A 1 105 ? -7.430 4.109 -5.419 1.00 94.88 105 ILE A N 1
ATOM 820 C CA . ILE A 1 105 ? -7.578 4.825 -6.694 1.00 94.88 105 ILE A CA 1
ATOM 821 C C . ILE A 1 105 ? -6.324 5.658 -6.985 1.00 94.88 105 ILE A C 1
ATOM 823 O O . ILE A 1 105 ? -5.779 5.575 -8.082 1.00 94.88 105 ILE A O 1
ATOM 827 N N . ILE A 1 106 ? -5.835 6.417 -5.997 1.00 95.75 106 ILE A N 1
ATOM 828 C CA . ILE A 1 106 ? -4.624 7.241 -6.142 1.00 95.75 106 ILE A CA 1
ATOM 829 C C . ILE A 1 106 ? -3.420 6.369 -6.516 1.00 95.75 106 ILE A C 1
ATOM 831 O O . ILE A 1 106 ? -2.681 6.701 -7.440 1.00 95.75 106 ILE A O 1
ATOM 835 N N . TYR A 1 107 ? -3.243 5.238 -5.834 1.00 96.88 107 TYR A N 1
ATOM 836 C CA . TYR A 1 107 ? -2.154 4.305 -6.106 1.00 96.88 107 TYR A CA 1
ATOM 837 C C . TYR A 1 107 ? -2.289 3.619 -7.464 1.00 96.88 107 TYR A C 1
ATOM 839 O O . TYR A 1 107 ? -1.307 3.549 -8.192 1.00 96.88 107 TYR A O 1
ATOM 847 N N . GLY A 1 108 ? -3.482 3.154 -7.836 1.00 96.50 108 GLY A N 1
ATOM 848 C CA . GLY A 1 108 ? -3.720 2.521 -9.133 1.00 96.50 108 GLY A CA 1
ATOM 849 C C . GLY A 1 108 ? -3.408 3.464 -10.295 1.00 96.50 108 GLY A C 1
ATOM 850 O O . GLY A 1 108 ? -2.704 3.084 -11.231 1.00 96.50 108 GLY A O 1
ATOM 851 N N . VAL A 1 109 ? -3.848 4.725 -10.200 1.00 96.88 109 VAL A N 1
ATOM 852 C CA . VAL A 1 109 ? -3.518 5.769 -11.186 1.00 96.88 109 VAL A CA 1
ATOM 853 C C . VAL A 1 109 ? -2.019 6.078 -11.174 1.00 96.88 109 VAL A C 1
ATOM 855 O O . VAL A 1 109 ? -1.401 6.128 -12.234 1.00 96.88 109 VAL A O 1
ATOM 858 N N . GLY A 1 110 ? -1.415 6.235 -9.992 1.00 97.19 110 GLY A N 1
ATOM 859 C CA . GLY A 1 110 ? 0.013 6.523 -9.852 1.00 97.19 110 GLY A CA 1
ATOM 860 C C . GLY A 1 110 ? 0.901 5.434 -10.454 1.00 97.19 110 GLY A C 1
ATOM 861 O O . GLY A 1 110 ? 1.768 5.732 -11.270 1.00 97.19 110 GLY A O 1
ATOM 862 N N . VAL A 1 111 ? 0.650 4.167 -10.115 1.00 97.50 111 VAL A N 1
ATOM 863 C CA . VAL A 1 111 ? 1.392 3.007 -10.636 1.00 97.50 111 VAL A CA 1
ATOM 864 C C . VAL A 1 111 ? 1.211 2.874 -12.151 1.00 97.50 111 VAL A C 1
ATOM 866 O O . VAL A 1 111 ? 2.185 2.646 -12.866 1.00 97.50 111 VAL A O 1
ATOM 869 N N . SER A 1 112 ? -0.003 3.093 -12.666 1.00 97.19 112 SER A N 1
ATOM 870 C CA . SER A 1 112 ? -0.255 3.121 -14.117 1.00 97.19 112 SER A CA 1
ATOM 871 C C . SER A 1 112 ? 0.519 4.246 -14.818 1.00 97.19 112 SER A C 1
ATOM 873 O O . SER A 1 112 ? 1.015 4.068 -15.933 1.00 97.19 112 SER A O 1
ATOM 875 N N . GLY A 1 113 ? 0.677 5.394 -14.152 1.00 96.75 113 GLY A N 1
ATOM 876 C CA . GLY A 1 113 ? 1.526 6.491 -14.613 1.00 96.75 113 GLY A CA 1
ATOM 877 C C . GLY A 1 113 ? 3.005 6.103 -14.686 1.00 96.75 113 GLY A C 1
ATOM 878 O O . GLY A 1 113 ? 3.670 6.417 -15.671 1.00 96.75 113 GLY A O 1
ATOM 879 N N . VAL A 1 114 ? 3.511 5.357 -13.699 1.00 96.44 114 VAL A N 1
ATOM 880 C CA . VAL A 1 114 ? 4.896 4.849 -13.708 1.00 96.44 114 VAL A CA 1
ATOM 881 C C . VAL A 1 114 ? 5.105 3.830 -14.831 1.00 96.44 114 VAL A C 1
ATOM 883 O O . VAL A 1 114 ? 6.105 3.911 -15.539 1.00 96.44 114 VAL A O 1
ATOM 886 N N . LEU A 1 115 ? 4.154 2.918 -15.066 1.00 95.56 115 LEU A N 1
ATOM 887 C CA . LEU A 1 115 ? 4.224 1.993 -16.208 1.00 95.56 115 LEU A CA 1
ATOM 888 C C . LEU A 1 115 ? 4.229 2.740 -17.547 1.00 95.56 115 LEU A C 1
ATOM 890 O O . LEU A 1 115 ? 5.027 2.419 -18.426 1.00 95.56 115 LEU A O 1
ATOM 894 N N . SER A 1 116 ? 3.388 3.769 -17.680 1.00 95.50 116 SER A N 1
ATOM 895 C CA . SER A 1 116 ? 3.383 4.648 -18.858 1.00 95.50 116 SER A CA 1
ATOM 896 C C . SER A 1 116 ? 4.740 5.327 -19.056 1.00 95.50 116 SER A C 1
ATOM 898 O O . SER A 1 116 ? 5.254 5.358 -20.170 1.00 95.50 116 SER A O 1
ATOM 900 N N . TYR A 1 117 ? 5.355 5.829 -17.981 1.00 94.69 117 TYR A N 1
ATOM 901 C CA . TYR A 1 117 ? 6.691 6.422 -18.035 1.00 94.69 117 TYR A CA 1
ATOM 902 C C . TYR A 1 117 ? 7.744 5.415 -18.522 1.00 94.69 117 TYR A C 1
ATOM 904 O O . TYR A 1 117 ? 8.527 5.731 -19.416 1.00 94.69 117 TYR A O 1
ATOM 912 N N . ILE A 1 118 ? 7.731 4.186 -17.999 1.00 93.56 118 ILE A N 1
ATOM 913 C CA . ILE A 1 118 ? 8.673 3.135 -18.412 1.00 93.56 118 ILE A CA 1
ATOM 914 C C . ILE A 1 118 ? 8.512 2.795 -19.901 1.00 93.56 118 ILE A C 1
ATOM 916 O O . ILE A 1 118 ? 9.511 2.636 -20.601 1.00 93.56 118 ILE A O 1
ATOM 920 N N . TYR A 1 119 ? 7.277 2.716 -20.399 1.00 94.06 119 TYR A N 1
ATOM 921 C CA . TYR A 1 119 ? 7.009 2.422 -21.806 1.00 94.06 119 TYR A CA 1
ATOM 922 C C . TYR A 1 119 ? 7.426 3.572 -22.734 1.00 94.06 119 TYR A C 1
ATOM 924 O O . TYR A 1 119 ? 8.217 3.370 -23.652 1.00 94.06 119 TYR A O 1
ATOM 932 N N . PHE A 1 120 ? 6.936 4.791 -22.490 1.00 92.62 120 PHE A N 1
ATOM 933 C CA . PHE A 1 120 ? 7.144 5.911 -23.413 1.00 92.62 120 PHE A CA 1
ATOM 934 C C . PHE A 1 120 ? 8.535 6.544 -23.318 1.00 92.62 120 PHE A C 1
ATOM 936 O O . PHE A 1 120 ? 9.039 7.038 -24.325 1.00 92.62 120 PHE A O 1
ATOM 943 N N . VAL A 1 121 ? 9.144 6.570 -22.127 1.00 91.19 121 VAL A N 1
ATOM 944 C CA . VAL A 1 121 ? 10.412 7.281 -21.888 1.00 91.19 121 VAL A CA 1
ATOM 945 C C . VAL A 1 121 ? 11.587 6.315 -21.848 1.00 91.19 121 VAL A C 1
ATOM 947 O O . VAL A 1 121 ? 12.555 6.511 -22.577 1.00 91.19 121 VAL A O 1
ATOM 950 N N . ASN A 1 122 ? 11.498 5.256 -21.039 1.00 86.38 122 ASN A N 1
ATOM 951 C CA . ASN A 1 122 ? 12.598 4.295 -20.910 1.00 86.38 122 ASN A CA 1
ATOM 952 C C . ASN A 1 122 ? 12.621 3.251 -22.032 1.00 86.38 122 ASN A C 1
ATOM 954 O O . ASN A 1 122 ? 13.601 2.519 -22.133 1.00 86.38 122 ASN A O 1
ATOM 958 N N . GLN A 1 123 ? 11.551 3.156 -22.836 1.00 85.50 123 GLN A N 1
ATOM 959 C CA . GLN A 1 123 ? 11.373 2.117 -23.859 1.00 85.50 123 GLN A CA 1
ATOM 960 C C . GLN A 1 123 ? 11.606 0.708 -23.290 1.00 85.50 123 GLN A C 1
ATOM 962 O O . GLN A 1 123 ? 12.145 -0.176 -23.949 1.00 85.50 123 GLN A O 1
ATOM 967 N N . GLY A 1 124 ? 11.224 0.510 -22.022 1.00 80.38 124 GLY A N 1
ATOM 968 C CA . GLY A 1 124 ? 11.535 -0.704 -21.266 1.00 80.38 124 GLY A CA 1
ATOM 969 C C . GLY A 1 124 ? 10.625 -1.894 -21.572 1.00 80.38 124 GLY A C 1
ATOM 970 O O . GLY A 1 124 ? 10.847 -2.965 -21.012 1.00 80.38 124 GLY A O 1
ATOM 971 N N . TYR A 1 125 ? 9.604 -1.709 -22.415 1.00 84.25 125 TYR A N 1
ATOM 972 C CA . TYR A 1 125 ? 8.609 -2.723 -22.751 1.00 84.25 125 TYR A CA 1
ATOM 973 C C . TYR A 1 125 ? 8.208 -2.684 -24.217 1.00 84.25 125 TYR A C 1
ATOM 975 O O . TYR A 1 125 ? 8.060 -1.610 -24.801 1.00 84.25 125 TYR A O 1
ATOM 983 N N . ASP A 1 126 ? 7.883 -3.866 -24.729 1.00 90.06 126 ASP A N 1
ATOM 984 C CA . ASP A 1 126 ? 7.048 -4.021 -25.909 1.00 90.06 126 ASP A CA 1
ATOM 985 C C . ASP A 1 126 ? 5.587 -3.642 -25.600 1.00 90.06 126 ASP A C 1
ATOM 987 O O . ASP A 1 126 ? 5.133 -3.620 -24.447 1.00 90.06 126 ASP A O 1
ATOM 991 N N . SER A 1 127 ? 4.830 -3.301 -26.645 1.00 91.12 127 SER A N 1
ATOM 992 C CA . SER A 1 127 ? 3.459 -2.798 -26.498 1.00 91.12 127 SER A CA 1
ATOM 993 C C . SER A 1 127 ? 2.511 -3.807 -25.839 1.00 91.12 127 SER A C 1
ATOM 995 O O . SER A 1 127 ? 1.601 -3.407 -25.116 1.00 91.12 127 SER A O 1
ATOM 997 N N . ASP A 1 128 ? 2.715 -5.104 -26.060 1.00 93.12 128 ASP A N 1
ATOM 998 C CA . ASP A 1 128 ? 1.924 -6.185 -25.467 1.00 93.12 128 ASP A CA 1
ATOM 999 C C . ASP A 1 128 ? 2.135 -6.284 -23.948 1.00 93.12 128 ASP A C 1
ATOM 1001 O O . ASP A 1 128 ? 1.159 -6.323 -23.194 1.00 93.12 128 ASP A O 1
ATOM 1005 N N . VAL A 1 129 ? 3.389 -6.231 -23.488 1.00 92.31 129 VAL A N 1
ATOM 1006 C CA . VAL A 1 129 ? 3.746 -6.247 -22.062 1.00 92.31 129 VAL A CA 1
ATOM 1007 C C . VAL A 1 129 ? 3.177 -5.023 -21.351 1.00 92.31 129 VAL A C 1
ATOM 1009 O O . VAL A 1 129 ? 2.616 -5.144 -20.259 1.00 92.31 129 VAL A O 1
ATOM 1012 N N . TYR A 1 130 ? 3.258 -3.849 -21.979 1.00 93.56 130 TYR A N 1
ATOM 1013 C CA . TYR A 1 130 ? 2.684 -2.621 -21.434 1.00 93.56 130 TYR A CA 1
ATOM 1014 C C . TYR A 1 130 ? 1.156 -2.709 -21.275 1.00 93.56 130 TYR A C 1
ATOM 1016 O O . TYR A 1 130 ? 0.631 -2.421 -20.195 1.00 93.56 130 TYR A O 1
ATOM 1024 N N . ILE A 1 131 ? 0.438 -3.157 -22.313 1.00 95.00 131 ILE A N 1
ATOM 1025 C CA . ILE A 1 131 ? -1.026 -3.308 -22.272 1.00 95.00 131 ILE A CA 1
ATOM 1026 C C . ILE A 1 131 ? -1.435 -4.335 -21.210 1.00 95.00 131 ILE A C 1
ATOM 1028 O O . ILE A 1 131 ? -2.344 -4.076 -20.417 1.00 95.00 131 ILE A O 1
ATOM 1032 N N . LEU A 1 132 ? -0.748 -5.480 -21.151 1.00 95.00 132 LEU A N 1
ATOM 1033 C CA . LEU A 1 132 ? -1.011 -6.510 -20.149 1.00 95.00 132 LEU A CA 1
ATOM 1034 C C . LEU A 1 132 ? -0.749 -5.993 -18.727 1.00 95.00 132 LEU A C 1
ATOM 1036 O O . LEU A 1 132 ? -1.542 -6.253 -17.821 1.00 95.00 132 LEU A O 1
ATOM 1040 N N . GLY A 1 133 ? 0.323 -5.222 -18.538 1.00 94.81 133 GLY A N 1
ATOM 1041 C CA . GLY A 1 133 ? 0.654 -4.583 -17.268 1.00 94.81 133 GLY A CA 1
ATOM 1042 C C . GLY A 1 133 ? -0.434 -3.621 -16.798 1.00 94.81 133 GLY A C 1
ATOM 1043 O O . GLY A 1 133 ? -0.879 -3.719 -15.654 1.00 94.81 133 GLY A O 1
ATOM 1044 N N . LEU A 1 134 ? -0.928 -2.749 -17.682 1.00 96.25 134 LEU A N 1
ATOM 1045 C CA . LEU A 1 134 ? -2.034 -1.842 -17.360 1.00 96.25 134 LEU A CA 1
ATOM 1046 C C 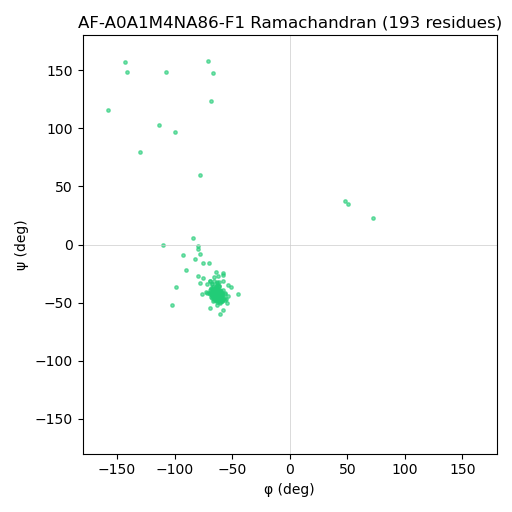. LEU A 1 134 ? -3.312 -2.593 -16.983 1.00 96.25 134 LEU A C 1
ATOM 1048 O O . LEU A 1 134 ? -3.960 -2.239 -15.997 1.00 96.25 134 LEU A O 1
ATOM 1052 N N . LEU A 1 135 ? -3.662 -3.646 -17.728 1.00 96.75 135 LEU A N 1
ATOM 1053 C CA . LEU A 1 135 ? -4.816 -4.483 -17.402 1.00 96.75 135 LEU A CA 1
ATOM 1054 C C . LEU A 1 135 ? -4.648 -5.142 -16.030 1.00 96.75 135 LEU A C 1
ATOM 1056 O O . LEU A 1 135 ? -5.566 -5.092 -15.212 1.00 96.75 135 LEU A O 1
ATOM 1060 N N . CYS A 1 136 ? -3.472 -5.703 -15.745 1.00 96.56 136 CYS A N 1
ATOM 1061 C CA . CYS A 1 136 ? -3.176 -6.336 -14.462 1.00 96.56 136 CYS A CA 1
ATOM 1062 C C . CYS A 1 136 ? -3.331 -5.348 -13.293 1.00 96.56 136 CYS A C 1
ATOM 1064 O O . CYS A 1 136 ? -4.054 -5.633 -12.336 1.00 96.56 136 CYS A O 1
ATOM 1066 N N . ILE A 1 137 ? -2.737 -4.155 -13.404 1.00 97.00 137 ILE A N 1
ATOM 1067 C CA . ILE A 1 137 ? -2.843 -3.095 -12.393 1.00 97.00 137 ILE A CA 1
ATOM 1068 C C . ILE A 1 137 ? -4.284 -2.606 -12.226 1.00 97.00 137 ILE A C 1
ATOM 1070 O O . ILE A 1 137 ? -4.727 -2.382 -11.094 1.00 97.00 137 ILE A O 1
ATOM 1074 N N . ALA A 1 138 ? -5.042 -2.473 -13.316 1.00 97.06 138 ALA A N 1
ATOM 1075 C CA . ALA A 1 138 ? -6.447 -2.090 -13.259 1.00 97.06 138 ALA A CA 1
ATOM 1076 C C . ALA A 1 138 ? -7.280 -3.136 -12.504 1.00 97.06 138 ALA A C 1
ATOM 1078 O O . ALA A 1 138 ? -7.996 -2.785 -11.564 1.00 97.06 138 ALA A O 1
ATOM 1079 N N . PHE A 1 139 ? -7.143 -4.423 -12.844 1.00 97.19 139 PHE A N 1
ATOM 1080 C CA . PHE A 1 139 ? -7.853 -5.500 -12.148 1.00 97.19 139 PHE A CA 1
ATOM 1081 C C . PHE A 1 139 ? -7.455 -5.594 -10.673 1.00 97.19 139 PHE A C 1
ATOM 1083 O O . PHE A 1 139 ? -8.334 -5.668 -9.812 1.00 97.19 139 PHE A O 1
ATOM 1090 N N . ALA A 1 140 ? -6.158 -5.519 -10.359 1.00 96.62 140 ALA A N 1
ATOM 1091 C CA . ALA A 1 140 ? -5.675 -5.521 -8.980 1.00 96.62 140 ALA A CA 1
ATOM 1092 C C . ALA A 1 140 ? -6.253 -4.341 -8.179 1.00 96.62 140 ALA A C 1
ATOM 1094 O O . ALA A 1 140 ? -6.725 -4.521 -7.055 1.00 96.62 140 ALA A O 1
ATOM 1095 N N . SER A 1 141 ? -6.294 -3.147 -8.780 1.00 96.69 141 SER A N 1
ATOM 1096 C CA . SER A 1 141 ? -6.864 -1.944 -8.160 1.00 96.69 141 SER A CA 1
ATOM 1097 C C . SER A 1 141 ? -8.365 -2.083 -7.904 1.00 96.69 141 SER A C 1
ATOM 1099 O O . SER A 1 141 ? -8.833 -1.718 -6.829 1.00 96.69 141 SER A O 1
ATOM 1101 N N . ILE A 1 142 ? -9.128 -2.636 -8.853 1.00 97.00 142 ILE A N 1
ATOM 1102 C CA . ILE A 1 142 ? -10.575 -2.861 -8.699 1.00 97.00 142 ILE A CA 1
ATOM 1103 C C . ILE A 1 142 ? -10.847 -3.857 -7.570 1.00 97.00 142 ILE A C 1
ATOM 1105 O O . ILE A 1 142 ? -11.673 -3.591 -6.696 1.00 97.00 142 ILE A O 1
ATOM 1109 N N . ILE A 1 143 ? -10.135 -4.986 -7.547 1.00 97.19 143 ILE A N 1
ATOM 1110 C CA . ILE A 1 143 ? -10.303 -6.003 -6.502 1.00 97.19 143 ILE A CA 1
ATOM 1111 C C . ILE A 1 143 ? -9.980 -5.398 -5.132 1.00 97.19 143 ILE A C 1
ATOM 1113 O O . ILE A 1 143 ? -10.798 -5.467 -4.212 1.00 97.19 143 ILE A O 1
ATOM 1117 N N . LEU A 1 144 ? -8.827 -4.736 -4.999 1.00 97.00 144 LEU A N 1
ATOM 1118 C CA . LEU A 1 144 ? -8.418 -4.114 -3.740 1.00 97.00 144 LEU A CA 1
ATOM 1119 C C . LEU A 1 144 ? -9.328 -2.948 -3.335 1.00 97.00 144 LEU A C 1
ATOM 1121 O O . LEU A 1 144 ? -9.521 -2.706 -2.143 1.00 97.00 144 LEU A O 1
ATOM 1125 N N . PHE A 1 145 ? -9.956 -2.253 -4.283 1.00 97.19 145 PHE A N 1
ATOM 1126 C CA . PHE A 1 145 ? -10.960 -1.237 -3.980 1.00 97.19 145 PHE A CA 1
ATOM 1127 C C . PHE A 1 145 ? -12.165 -1.845 -3.255 1.00 97.19 145 PHE A C 1
ATOM 1129 O O . PHE A 1 145 ? -12.593 -1.313 -2.231 1.00 97.19 145 PHE A O 1
ATOM 1136 N N . TYR A 1 146 ? -12.689 -2.978 -3.730 1.00 96.88 146 TYR A N 1
ATOM 1137 C CA . TYR A 1 146 ? -13.798 -3.654 -3.051 1.00 96.88 146 TYR A CA 1
ATOM 1138 C C . TYR A 1 146 ? -13.378 -4.245 -1.706 1.00 96.88 146 TYR A C 1
ATOM 1140 O O . TYR A 1 146 ? -14.096 -4.064 -0.725 1.00 96.88 146 TYR A O 1
ATOM 1148 N N . VAL A 1 147 ? -12.190 -4.854 -1.624 1.00 96.25 147 VAL A N 1
ATOM 1149 C CA . VAL A 1 147 ? -11.64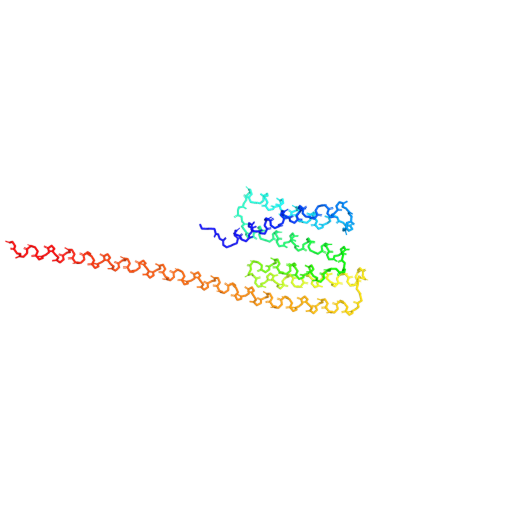0 -5.364 -0.355 1.00 96.25 147 VAL A CA 1
ATOM 1150 C C . VAL A 1 147 ? -11.521 -4.242 0.676 1.00 96.25 147 VAL A C 1
ATOM 1152 O O . VAL A 1 147 ? -11.958 -4.394 1.815 1.00 96.25 147 VAL A O 1
ATOM 1155 N N . THR A 1 148 ? -10.976 -3.090 0.283 1.00 95.06 148 THR A N 1
ATOM 1156 C CA . THR A 1 148 ? -10.825 -1.951 1.195 1.00 95.06 148 THR A CA 1
ATOM 1157 C C . THR A 1 148 ? -12.160 -1.317 1.562 1.00 95.06 148 THR A C 1
ATOM 1159 O O . THR A 1 148 ? -12.361 -0.972 2.725 1.00 95.06 148 THR A O 1
ATOM 1162 N N . LYS A 1 149 ? -13.093 -1.200 0.609 1.00 94.44 149 LYS A N 1
ATOM 1163 C CA . LYS A 1 149 ? -14.446 -0.691 0.856 1.00 94.44 149 LYS A CA 1
ATOM 1164 C C . LYS A 1 149 ? -15.185 -1.571 1.867 1.00 94.44 149 LYS A C 1
ATOM 1166 O O . LYS A 1 149 ? -15.538 -1.083 2.937 1.00 94.44 149 LYS A O 1
ATOM 1171 N N . TRP A 1 150 ? -15.367 -2.852 1.560 1.00 95.44 150 TRP A N 1
ATOM 1172 C CA . TRP A 1 150 ? -16.120 -3.770 2.417 1.00 95.44 150 TRP A CA 1
ATOM 1173 C C . TRP A 1 150 ? -15.411 -4.045 3.738 1.00 95.44 150 TRP A C 1
ATOM 1175 O O . TRP A 1 150 ? -16.065 -4.154 4.768 1.00 95.44 150 TRP A O 1
ATOM 1185 N N . GLY A 1 151 ? -14.077 -4.085 3.749 1.00 92.31 151 GLY A N 1
ATOM 1186 C CA . GLY A 1 151 ? -13.330 -4.201 4.997 1.00 92.31 151 GLY A CA 1
ATOM 1187 C C . GLY A 1 151 ? -13.523 -2.989 5.912 1.00 92.31 151 GLY A C 1
ATOM 1188 O O . GLY A 1 151 ? -13.684 -3.163 7.116 1.00 92.31 151 GLY A O 1
ATOM 1189 N N . SER A 1 152 ? -13.583 -1.770 5.360 1.00 91.69 152 SER A N 1
ATOM 1190 C CA . SER A 1 152 ? -13.875 -0.567 6.154 1.00 91.69 152 SER A CA 1
ATOM 1191 C C . SER A 1 152 ? -15.297 -0.564 6.729 1.00 91.69 152 SER A C 1
ATOM 1193 O O . SER A 1 152 ? -15.475 -0.222 7.897 1.00 91.69 152 SER A O 1
ATOM 1195 N N . GLU A 1 153 ? -16.281 -1.011 5.942 1.00 93.12 153 GLU A N 1
ATOM 1196 C CA . GLU A 1 153 ? -17.680 -1.163 6.366 1.00 93.12 153 GLU A CA 1
ATOM 1197 C C . GLU A 1 153 ? -17.790 -2.218 7.479 1.00 93.12 153 GLU A C 1
ATOM 1199 O O . GLU A 1 153 ? -18.372 -1.952 8.527 1.00 93.12 153 GLU A O 1
ATOM 1204 N N . LEU A 1 154 ? -17.115 -3.363 7.329 1.00 92.56 154 LEU A N 1
ATOM 1205 C CA . LEU A 1 154 ? -17.083 -4.421 8.341 1.00 92.56 154 LEU A CA 1
ATOM 1206 C C . LEU A 1 154 ? -16.481 -3.947 9.673 1.00 92.56 154 LEU A C 1
ATOM 1208 O O . LEU A 1 154 ? -16.997 -4.284 10.740 1.00 92.56 154 LEU A O 1
ATOM 1212 N N . ILE A 1 155 ? -15.396 -3.164 9.627 1.00 89.31 155 ILE A N 1
ATOM 1213 C CA . ILE A 1 155 ? -14.779 -2.580 10.829 1.00 89.31 155 ILE A CA 1
ATOM 1214 C C . ILE A 1 155 ? -15.758 -1.624 11.521 1.00 89.31 155 ILE A C 1
ATOM 1216 O O . ILE A 1 155 ? -15.880 -1.646 12.748 1.00 89.31 155 ILE A O 1
ATOM 1220 N N . GLN A 1 156 ? -16.459 -0.791 10.748 1.00 90.44 156 GLN A N 1
ATOM 122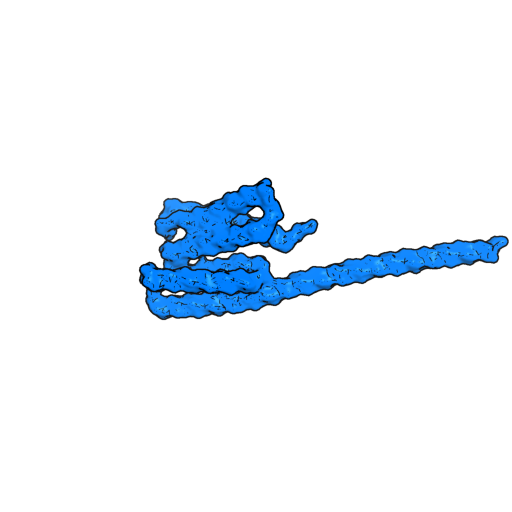1 C CA . GLN A 1 156 ? -17.435 0.153 11.284 1.00 90.44 156 GLN A CA 1
ATOM 1222 C C . GLN A 1 156 ? -18.630 -0.569 11.920 1.00 90.44 156 GLN A C 1
ATOM 1224 O O . GLN A 1 156 ? -19.004 -0.250 13.049 1.00 90.44 156 GLN A O 1
ATOM 1229 N N . ASP A 1 157 ? -19.176 -1.577 11.244 1.00 92.88 157 ASP A N 1
ATOM 1230 C CA . ASP A 1 157 ? -20.303 -2.370 11.734 1.00 92.88 157 ASP A CA 1
ATOM 1231 C C . ASP A 1 157 ? -19.959 -3.127 13.020 1.00 92.88 157 ASP A C 1
ATOM 1233 O O . ASP A 1 157 ? -20.758 -3.160 13.957 1.00 92.88 157 ASP A O 1
ATOM 1237 N N . ALA A 1 158 ? -18.757 -3.706 13.102 1.00 90.88 158 ALA A N 1
ATOM 1238 C CA . ALA A 1 158 ? -18.286 -4.374 14.311 1.00 90.88 158 ALA A CA 1
ATOM 1239 C C . ALA A 1 158 ? -18.190 -3.401 15.497 1.00 90.88 158 ALA A C 1
ATOM 1241 O O . ALA A 1 158 ? -18.651 -3.718 16.593 1.00 90.88 158 ALA A O 1
ATOM 1242 N N . ASN A 1 159 ? -17.652 -2.199 15.270 1.00 89.25 159 ASN A N 1
ATOM 1243 C CA . ASN A 1 159 ? -17.530 -1.176 16.307 1.00 89.25 159 ASN A CA 1
ATOM 1244 C C . ASN A 1 159 ? -18.905 -0.659 16.771 1.00 89.25 159 ASN A C 1
ATOM 1246 O O . ASN A 1 159 ? -19.120 -0.449 17.964 1.00 89.25 159 ASN A O 1
ATOM 1250 N N . ASN A 1 160 ? -19.860 -0.498 15.849 1.00 93.25 160 ASN A N 1
ATOM 1251 C CA . ASN A 1 160 ? -21.236 -0.122 16.184 1.00 93.25 160 ASN A CA 1
ATOM 1252 C C . ASN A 1 160 ? -21.909 -1.193 17.053 1.00 93.25 160 ASN A C 1
ATOM 1254 O O . ASN A 1 160 ? -22.430 -0.870 18.118 1.00 93.25 160 ASN A O 1
ATOM 1258 N N . LYS A 1 161 ? -21.810 -2.469 16.661 1.00 93.62 161 LYS A N 1
ATOM 1259 C CA . LYS A 1 161 ? -22.352 -3.595 17.439 1.00 93.62 161 LYS A CA 1
ATOM 1260 C C . LYS A 1 161 ? -21.709 -3.721 18.819 1.00 93.62 161 LYS A C 1
ATOM 1262 O O . LYS A 1 161 ? -22.404 -4.006 19.790 1.00 93.62 161 LYS A O 1
ATOM 1267 N N . GLU A 1 162 ? -20.400 -3.492 18.934 1.00 93.19 162 GLU A N 1
ATOM 1268 C CA . GLU A 1 162 ? -19.711 -3.484 20.231 1.00 93.19 162 GLU A CA 1
ATOM 1269 C C . GLU A 1 162 ? -20.260 -2.380 21.148 1.00 93.19 162 GLU A C 1
ATOM 1271 O O . GLU A 1 162 ? -20.500 -2.615 22.335 1.00 93.19 162 GLU A O 1
ATOM 1276 N N . ASN A 1 163 ? -20.503 -1.186 20.603 1.00 93.12 163 ASN A N 1
ATOM 1277 C CA . ASN A 1 163 ? -21.069 -0.071 21.359 1.00 93.12 163 ASN A CA 1
ATOM 1278 C C . ASN A 1 163 ? -22.525 -0.330 21.773 1.00 93.12 163 ASN A C 1
ATOM 1280 O O . ASN A 1 163 ? -22.880 -0.073 22.924 1.00 93.12 163 ASN A O 1
ATOM 1284 N N . GLU A 1 164 ? -23.349 -0.886 20.883 1.00 95.19 164 GLU A N 1
ATOM 1285 C CA . GLU A 1 164 ? -24.726 -1.291 21.196 1.00 95.19 164 GLU A CA 1
ATOM 1286 C C . GLU A 1 164 ? -24.767 -2.357 22.300 1.00 95.19 164 GLU A C 1
ATOM 1288 O O . GLU A 1 164 ? -25.532 -2.230 23.257 1.00 95.19 164 GLU A O 1
ATOM 1293 N N . ALA A 1 165 ? -23.899 -3.371 22.229 1.00 95.25 165 ALA A N 1
ATOM 1294 C CA . ALA A 1 165 ? -23.799 -4.409 23.253 1.00 95.25 165 ALA A CA 1
ATOM 1295 C C . ALA A 1 165 ? -23.368 -3.839 24.615 1.00 95.25 165 ALA A C 1
ATOM 1297 O O . ALA A 1 165 ? -23.938 -4.200 25.646 1.00 95.25 165 ALA A O 1
ATOM 1298 N N . LYS A 1 166 ? -22.401 -2.909 24.635 1.00 94.44 166 LYS A N 1
ATOM 1299 C CA . LYS A 1 166 ? -22.005 -2.198 25.863 1.00 94.44 166 LYS A CA 1
ATOM 1300 C C . LYS A 1 166 ? -23.163 -1.397 26.452 1.00 94.44 166 LYS A C 1
ATOM 1302 O O . LYS A 1 166 ? -23.395 -1.482 27.656 1.00 94.44 166 LYS A O 1
ATOM 1307 N N . ALA A 1 167 ? -23.910 -0.672 25.619 1.00 94.94 167 ALA A N 1
ATOM 1308 C CA . ALA A 1 167 ? -25.072 0.094 26.060 1.00 94.94 167 ALA A CA 1
ATOM 1309 C C . ALA A 1 167 ? -26.176 -0.815 26.630 1.00 94.94 167 ALA A C 1
ATOM 1311 O O . ALA A 1 167 ? -26.765 -0.506 27.668 1.00 94.94 167 ALA A O 1
ATOM 1312 N N . LEU A 1 168 ? -26.423 -1.968 25.999 1.00 96.19 168 LEU A N 1
ATOM 1313 C CA . LEU A 1 168 ? -27.379 -2.960 26.488 1.00 96.19 168 LEU A CA 1
ATOM 1314 C C . LEU A 1 168 ? -26.968 -3.512 27.861 1.00 96.19 168 LEU A C 1
ATOM 1316 O O . LEU A 1 168 ? -27.790 -3.544 28.776 1.00 96.19 168 LEU A O 1
ATOM 1320 N N . LEU A 1 169 ? -25.696 -3.887 28.030 1.00 95.31 169 LEU A N 1
ATOM 1321 C CA . LEU A 1 169 ? -25.160 -4.370 29.307 1.00 95.31 169 LEU A CA 1
ATOM 1322 C C . LEU A 1 169 ? -25.252 -3.309 30.411 1.00 95.31 169 LEU A C 1
ATOM 1324 O O . LEU A 1 169 ? -25.617 -3.625 31.545 1.00 95.31 169 LEU A O 1
ATOM 1328 N N . GLU A 1 170 ? -24.971 -2.046 30.090 1.00 95.50 170 GLU A N 1
ATOM 1329 C CA . GLU A 1 170 ? -25.096 -0.944 31.044 1.00 95.50 170 GLU A CA 1
ATOM 1330 C C . GLU A 1 170 ? -26.552 -0.755 31.498 1.00 95.50 170 GLU A C 1
ATOM 1332 O O . GLU A 1 170 ? -26.824 -0.606 32.694 1.00 95.50 170 GLU A O 1
ATOM 1337 N N . ASN A 1 171 ? -27.502 -0.823 30.563 1.00 94.56 171 ASN A N 1
ATOM 1338 C CA . ASN A 1 171 ? -28.928 -0.734 30.865 1.00 94.56 171 ASN A CA 1
ATOM 1339 C C . ASN A 1 171 ? -29.411 -1.923 31.700 1.00 94.56 171 ASN A C 1
ATOM 1341 O O . ASN A 1 171 ? -30.129 -1.719 32.676 1.00 94.56 171 ASN A O 1
ATOM 1345 N N . MET A 1 172 ? -28.964 -3.145 31.400 1.00 92.75 172 MET A N 1
ATOM 1346 C CA . MET A 1 172 ? -29.249 -4.315 32.238 1.00 92.75 172 MET A CA 1
ATOM 1347 C C . MET A 1 172 ? -28.706 -4.137 33.659 1.00 92.75 172 MET A C 1
ATOM 1349 O O . MET A 1 172 ? -29.416 -4.411 34.626 1.00 92.75 172 MET A O 1
ATOM 1353 N N . GLY A 1 173 ? -27.485 -3.614 33.805 1.00 93.31 173 GLY A N 1
ATOM 1354 C CA . GLY A 1 173 ? -26.904 -3.298 35.109 1.00 93.31 173 GLY A CA 1
ATOM 1355 C C . GLY A 1 173 ? -27.727 -2.271 35.896 1.00 93.31 173 GLY A C 1
ATOM 1356 O O . GLY A 1 173 ? -27.924 -2.429 37.103 1.00 93.31 173 GLY A O 1
ATOM 1357 N N . LYS A 1 174 ? -28.259 -1.241 35.224 1.00 94.06 174 LYS A N 1
ATOM 1358 C CA . LYS A 1 174 ? -29.181 -0.265 35.832 1.00 94.06 174 LYS A CA 1
ATOM 1359 C C . LYS A 1 174 ? -30.490 -0.929 36.259 1.00 94.06 174 LYS A C 1
ATOM 1361 O O . LYS A 1 174 ? -30.916 -0.729 37.393 1.00 94.06 174 LYS A O 1
ATOM 1366 N N . THR A 1 175 ? -31.082 -1.761 35.406 1.00 93.81 175 THR A N 1
ATOM 1367 C CA . THR A 1 175 ? -32.319 -2.492 35.713 1.00 93.81 175 THR A CA 1
ATOM 1368 C C . THR A 1 175 ? -32.147 -3.414 36.919 1.00 93.81 175 THR A C 1
ATOM 1370 O O . THR A 1 175 ? -32.965 -3.367 37.833 1.00 93.81 175 THR A O 1
ATOM 1373 N N . ILE A 1 176 ? -31.055 -4.185 36.993 1.00 93.50 176 ILE A N 1
ATOM 1374 C CA . ILE A 1 176 ? -30.757 -5.053 38.147 1.00 93.50 176 ILE A CA 1
ATOM 1375 C C . ILE A 1 176 ? -30.620 -4.231 39.433 1.00 93.50 176 ILE A C 1
ATOM 1377 O O . ILE A 1 176 ? -31.173 -4.611 40.464 1.00 93.50 176 ILE A O 1
ATOM 1381 N N . LYS A 1 177 ? -29.940 -3.076 39.386 1.00 91.88 177 LYS A N 1
ATOM 1382 C CA . LYS A 1 177 ? -29.842 -2.171 40.544 1.00 91.88 177 LYS A CA 1
ATOM 1383 C C . LYS A 1 177 ? -31.207 -1.651 40.993 1.00 91.88 177 LYS A C 1
ATOM 1385 O O . LYS A 1 177 ? -31.454 -1.583 42.193 1.00 91.88 177 LYS A O 1
ATOM 1390 N N . VAL A 1 178 ? -32.087 -1.297 40.056 1.00 93.12 178 VAL A N 1
ATOM 1391 C CA . VAL A 1 178 ? -33.455 -0.850 40.370 1.00 93.12 178 VAL A CA 1
ATOM 1392 C C . VAL A 1 178 ? -34.269 -1.984 40.996 1.00 93.12 178 VAL A C 1
ATOM 1394 O O . VAL A 1 178 ? -34.899 -1.767 42.027 1.00 93.12 178 VAL A O 1
ATOM 1397 N N . ILE A 1 179 ? -34.205 -3.199 40.440 1.00 91.56 179 ILE A N 1
ATOM 1398 C CA . ILE A 1 179 ? -34.884 -4.381 40.997 1.00 91.56 179 ILE A CA 1
ATOM 1399 C C . ILE A 1 179 ? -34.385 -4.669 42.415 1.00 91.56 179 ILE A C 1
ATOM 1401 O O . ILE A 1 179 ? -35.196 -4.843 43.322 1.00 91.56 179 ILE A O 1
ATOM 1405 N N . SER A 1 180 ? -33.067 -4.671 42.630 1.00 88.50 180 SER A N 1
ATOM 1406 C CA . SER A 1 180 ? -32.470 -4.884 43.952 1.00 88.50 180 SER A CA 1
ATOM 1407 C C . SER A 1 180 ? -32.923 -3.821 44.952 1.00 88.50 180 SER A C 1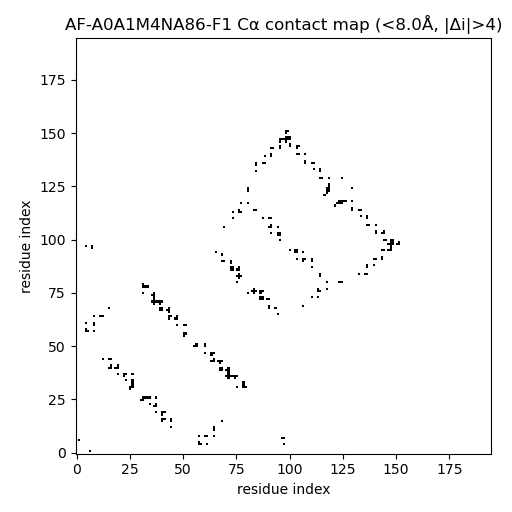
ATOM 1409 O O . SER A 1 180 ? -33.376 -4.175 46.035 1.00 88.50 180 SER A O 1
ATOM 1411 N N . LYS A 1 181 ? -32.889 -2.537 44.574 1.00 90.38 181 LYS A N 1
ATOM 1412 C CA . LYS A 1 181 ? -33.342 -1.441 45.440 1.00 90.38 181 LYS A CA 1
ATOM 1413 C C . LYS A 1 181 ? -34.817 -1.585 45.822 1.00 90.38 181 LYS A C 1
ATOM 1415 O O . LYS A 1 181 ? -35.154 -1.419 46.989 1.00 90.38 181 LYS A O 1
ATOM 1420 N N . ASN A 1 182 ? -35.676 -1.909 44.857 1.00 86.75 182 ASN A N 1
ATOM 1421 C CA . ASN A 1 182 ? -37.106 -2.089 45.105 1.00 86.75 182 ASN A CA 1
ATOM 1422 C C . ASN A 1 182 ? -37.383 -3.329 45.967 1.00 86.75 182 ASN A C 1
ATOM 1424 O O . ASN A 1 182 ? -38.237 -3.276 46.842 1.00 86.75 182 ASN A O 1
ATOM 1428 N N . THR A 1 183 ? -3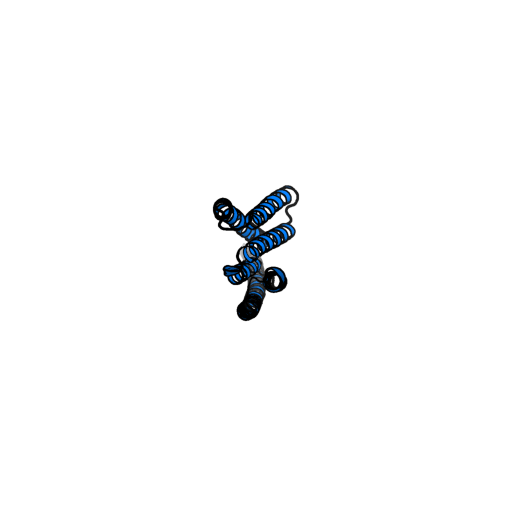6.639 -4.419 45.762 1.00 85.88 183 THR A N 1
ATOM 1429 C CA . THR A 1 183 ? -36.789 -5.648 46.559 1.00 85.88 183 THR A CA 1
ATOM 1430 C C . THR A 1 183 ? -36.340 -5.428 48.005 1.00 85.88 183 THR A C 1
ATOM 1432 O O . THR A 1 183 ? -37.039 -5.835 48.921 1.00 85.88 183 THR A O 1
ATOM 1435 N N . SER A 1 184 ? -35.225 -4.724 48.232 1.00 80.56 184 SER A N 1
ATOM 1436 C CA . SER A 1 184 ? -34.772 -4.371 49.586 1.00 80.56 184 SER A CA 1
ATOM 1437 C C . SER A 1 184 ? -35.704 -3.383 50.291 1.00 80.56 184 SER A C 1
ATOM 1439 O O . SER A 1 184 ? -35.863 -3.459 51.504 1.00 80.56 184 SER A O 1
ATOM 1441 N N . ALA A 1 185 ? -36.320 -2.453 49.553 1.00 80.00 185 ALA A N 1
ATOM 1442 C CA . ALA A 1 185 ? -37.340 -1.570 50.114 1.00 80.00 185 ALA A CA 1
ATOM 1443 C C . ALA A 1 185 ? -38.585 -2.362 50.543 1.00 80.00 185 ALA A C 1
ATOM 1445 O O . ALA A 1 185 ? -39.065 -2.175 51.654 1.00 80.00 185 ALA A O 1
ATOM 1446 N N . LEU A 1 186 ? -39.044 -3.295 49.703 1.00 78.12 186 LEU A N 1
ATOM 1447 C CA . LEU A 1 186 ? -40.177 -4.163 50.019 1.00 78.12 186 LEU A CA 1
ATOM 1448 C C . LEU A 1 186 ? -39.911 -5.050 51.248 1.00 78.12 186 LEU A C 1
ATOM 1450 O O . LEU A 1 186 ? -40.790 -5.199 52.087 1.00 78.12 186 LEU A O 1
ATOM 1454 N N . ASP A 1 187 ? -38.709 -5.616 51.369 1.00 78.94 187 ASP A N 1
ATOM 1455 C CA . ASP A 1 187 ? -38.314 -6.434 52.525 1.00 78.94 187 ASP A CA 1
ATOM 1456 C C . ASP A 1 187 ? -38.319 -5.621 53.833 1.00 78.94 187 ASP A C 1
ATOM 1458 O O . ASP A 1 187 ? -38.892 -6.043 54.837 1.00 78.94 187 ASP A O 1
ATOM 1462 N N . ASN A 1 188 ? -37.781 -4.396 53.799 1.00 72.56 188 ASN A N 1
ATOM 1463 C CA . ASN A 1 188 ? -37.833 -3.481 54.942 1.00 72.56 188 ASN A CA 1
ATOM 1464 C C . ASN A 1 188 ? -39.269 -3.088 55.326 1.00 72.56 188 ASN A C 1
ATOM 1466 O O . ASN A 1 188 ? -39.577 -3.025 56.516 1.00 72.56 188 ASN A O 1
ATOM 1470 N N . ASP A 1 189 ? -40.147 -2.847 54.349 1.00 71.00 189 ASP A N 1
ATOM 1471 C CA . ASP A 1 189 ? -41.551 -2.512 54.613 1.00 71.00 189 ASP A CA 1
ATOM 1472 C C . ASP A 1 189 ? -42.313 -3.695 55.239 1.00 71.00 189 ASP A C 1
ATOM 1474 O O . ASP A 1 189 ? -43.110 -3.499 56.155 1.00 71.00 189 ASP A O 1
ATOM 1478 N N . ILE A 1 190 ? -42.041 -4.935 54.811 1.00 65.12 190 ILE A N 1
ATOM 1479 C CA . ILE A 1 190 ? -42.645 -6.142 55.403 1.00 65.12 190 ILE A CA 1
ATOM 1480 C C . ILE A 1 190 ? -42.212 -6.311 56.865 1.00 65.12 190 ILE A C 1
ATOM 1482 O O . ILE A 1 190 ? -43.051 -6.591 57.723 1.00 65.12 190 ILE A O 1
ATOM 1486 N N . ILE A 1 191 ? -40.929 -6.104 57.172 1.00 62.00 191 ILE A N 1
ATOM 1487 C CA . ILE A 1 191 ? -40.415 -6.182 58.549 1.00 62.00 191 ILE A CA 1
ATOM 1488 C C . ILE A 1 191 ? -41.090 -5.134 59.446 1.00 62.00 191 ILE A C 1
ATOM 1490 O O . ILE A 1 191 ? -41.395 -5.421 60.601 1.00 62.00 191 ILE A O 1
ATOM 1494 N N . HIS A 1 192 ? -41.386 -3.946 58.915 1.00 58.78 192 HIS A N 1
ATOM 1495 C CA . HIS A 1 192 ? -42.001 -2.858 59.675 1.00 58.78 192 HIS A CA 1
ATOM 1496 C C . HIS A 1 192 ? -43.506 -3.044 59.956 1.00 58.78 192 HIS A C 1
ATOM 1498 O O . HIS A 1 192 ? -44.045 -2.352 60.816 1.00 58.78 192 HIS A O 1
ATOM 1504 N N . ILE A 1 193 ? -44.183 -3.954 59.243 1.00 59.84 193 ILE A N 1
ATOM 1505 C CA . ILE A 1 193 ? -45.607 -4.298 59.436 1.00 59.84 193 ILE A CA 1
ATOM 1506 C C . ILE A 1 193 ? -45.790 -5.444 60.451 1.00 59.84 193 ILE A C 1
ATOM 1508 O O . ILE A 1 193 ? -46.871 -5.604 61.014 1.00 59.84 193 ILE A O 1
ATOM 1512 N N . ILE A 1 194 ? -44.755 -6.260 60.676 1.00 53.03 194 ILE A N 1
ATOM 1513 C CA . ILE A 1 194 ? -44.815 -7.471 61.517 1.00 53.03 194 ILE A CA 1
ATOM 1514 C C . ILE A 1 194 ? -44.414 -7.196 62.986 1.00 53.03 194 ILE A C 1
ATOM 1516 O O . ILE A 1 194 ? -44.622 -8.054 63.845 1.00 53.03 194 ILE A O 1
ATOM 1520 N N . ILE A 1 195 ? -43.889 -6.004 63.293 1.00 45.56 195 ILE A N 1
ATOM 1521 C CA . ILE A 1 195 ? -43.529 -5.533 64.647 1.00 45.56 195 ILE A CA 1
ATOM 1522 C C . ILE A 1 195 ? -44.573 -4.527 65.131 1.00 45.56 195 ILE A C 1
ATOM 1524 O O . ILE A 1 195 ? -44.995 -4.647 66.303 1.00 45.56 195 ILE A O 1
#

Foldseek 3Di:
DQDLLNVLLVVLLVVLVVVLVVVVVCQVVCVFVDCQLNVLSVQLNVVLVVCVVPPVDSVVNLVSSLRSLLRNLLSVCQRDVVCNLVSLLVSLVSQLSVLDLVSLVVSLVSSLVSLVCCCPPVVVDDPVVSVVSNVSSVVSSVVSSVVSPVVVVVVVVVVVVVVVVVVVVVVVVVVVVVVVVVVVVVVVVVVVVVD

Solvent-accessible surface area (backbone atoms only — not comparable to full-atom values): 10188 Å² total; per-residue (Å²): 131,87,50,73,64,54,56,49,49,54,51,53,51,51,52,44,55,51,46,40,68,61,39,47,59,41,36,74,72,56,76,40,91,53,57,56,31,44,51,28,36,50,51,29,54,54,53,42,54,57,38,56,74,76,50,84,50,60,68,62,43,46,53,41,46,53,50,17,48,45,47,19,35,52,41,44,27,67,63,38,51,94,51,22,61,62,39,43,51,48,42,37,52,62,48,40,75,71,33,44,40,71,52,26,54,54,40,38,53,49,44,48,50,51,53,49,45,34,40,75,72,66,59,64,50,58,72,66,59,49,53,52,40,48,51,51,46,50,52,53,32,54,55,46,28,51,52,12,44,54,51,40,51,53,54,51,53,51,54,52,52,52,51,52,52,52,52,50,50,52,48,50,53,50,51,52,51,50,52,49,54,53,51,54,50,52,52,54,52,54,58,68,73,77,109

pLDDT: mean 89.81, std 9.15, range [42.16, 97.5]